Protein AF-A0A1A7X9G5-F1 (afdb_monomer_lite)

InterPro domains:
  IPR001567 Peptidase M3A/M3B catalytic domain [PF01432] (222-276)
  IPR024077 Neurolysin/Thimet oligopeptidase, domain 2 [G3DSA:1.10.1370.10] (147-276)
  IPR024080 Neurolysin/Thimet oligopeptidase, N-terminal [G3DSA:1.20.1050.40] (3-146)
  IPR045090 Peptidase M3A/M3B [PTHR11804] (19-276)

Sequence (276 aa):
MTIPHVSIPARASSRAGNSLRWDLSPDEIRTKTDRLISRIKKVYDDVGSINIERVSVENTLKALADAKLDYASSRHILDFPQYVCPNKEVRSASTEADKKLSEFDVDLSMREDVFRRITALQTKLEDGLSPEEKRFLDRLVRLGQRKGLHLSKDTQEEIKRLSKLISELSIDFNRNLNEDNTFLVFSEQELAGLADSYLNGLEKTTEGKYKVTLEYPHYHPLMKRCHNPETRRKMEGAFHSRCKEVNTAILEQLIQLRAKVADLLGYSSHANYVLE

Organism: NCBI:txid60296

Foldseek 3Di:
DDDDDPDDDDPDDDPPPAPADQPDDLVNLVVLLVVLLVVLVVLLVQLLPDDLVPQDCVSAVVSNVVNVVSNVNSLCNQQVCLPPPPDPSSNVSSVVSVVSVVVSVVVSLQSLSSLSNLVSHLVVPPDDDDPVSNVSSVVSNVSNLLCVSVPDPVLNVLLVVLVVLLVVLVVVLVVQQVPDFDKDWAAPLQQPQADPVLQVPFDADPVRTGIATLDPSRLVSSCVGRPRVVSNVVSVVPNVCRCVVPNVVSVVSSLVSLQVSCVSSVHNHSVRSVPD

Structure (mmCIF, N/CA/C/O backbone):
data_AF-A0A1A7X9G5-F1
#
_entry.id   AF-A0A1A7X9G5-F1
#
loop_
_atom_site.group_PDB
_atom_site.id
_atom_site.type_symbol
_atom_site.label_atom_id
_atom_site.label_alt_id
_atom_site.label_comp_id
_atom_site.label_asym_id
_atom_site.label_entity_id
_atom_site.label_seq_id
_atom_site.pdbx_PDB_ins_code
_atom_site.Cartn_x
_atom_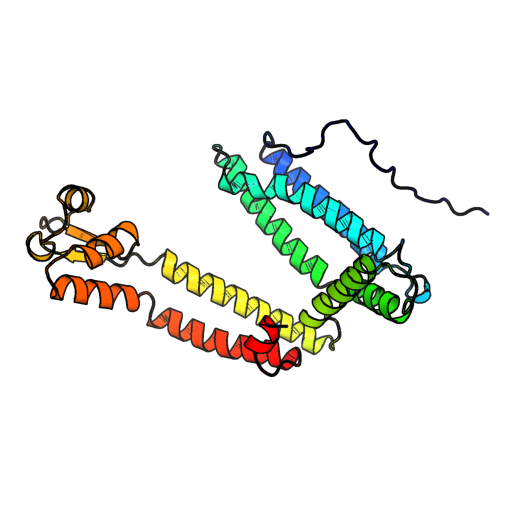site.Cartn_y
_atom_site.Cartn_z
_atom_site.occupancy
_atom_site.B_iso_or_equiv
_atom_site.auth_seq_id
_atom_site.auth_comp_id
_atom_site.auth_asym_id
_atom_site.auth_atom_id
_atom_site.pdbx_PDB_model_num
ATOM 1 N N . MET A 1 1 ? 20.618 14.976 -44.622 1.00 37.88 1 MET A N 1
ATOM 2 C CA . MET A 1 1 ? 19.235 14.788 -44.133 1.00 37.88 1 MET A CA 1
ATOM 3 C C . MET A 1 1 ? 19.269 14.847 -42.619 1.00 37.88 1 MET A C 1
ATOM 5 O O . MET A 1 1 ? 19.772 13.934 -41.983 1.00 37.88 1 MET A O 1
ATOM 9 N N . THR A 1 2 ? 18.875 15.988 -42.073 1.00 29.92 2 THR A N 1
ATOM 10 C CA . THR A 1 2 ? 18.937 16.348 -40.654 1.00 29.92 2 THR A CA 1
ATOM 11 C C . THR A 1 2 ? 17.704 15.814 -39.925 1.00 29.92 2 THR A C 1
ATOM 13 O O . THR A 1 2 ? 16.575 16.059 -40.339 1.00 29.92 2 THR A O 1
ATOM 16 N N . ILE A 1 3 ? 17.933 15.044 -38.861 1.00 32.16 3 ILE A N 1
ATOM 17 C CA . ILE A 1 3 ? 16.895 14.463 -38.000 1.00 32.16 3 ILE A CA 1
ATOM 18 C C . ILE A 1 3 ? 16.341 15.583 -37.100 1.00 32.16 3 ILE A C 1
ATOM 20 O O . ILE A 1 3 ? 17.142 16.320 -36.520 1.00 32.16 3 ILE A O 1
ATOM 24 N N . PRO A 1 4 ? 15.013 15.748 -36.957 1.00 36.19 4 PRO A N 1
ATOM 25 C CA . PRO A 1 4 ? 14.464 16.799 -36.117 1.00 36.19 4 PRO A CA 1
ATOM 26 C C . PRO A 1 4 ? 14.628 16.436 -34.636 1.00 36.19 4 PRO A C 1
ATOM 28 O O . PRO A 1 4 ? 14.093 15.439 -34.152 1.00 36.19 4 PRO A O 1
ATOM 31 N N . HIS A 1 5 ? 15.379 17.270 -33.917 1.00 35.38 5 HIS A N 1
ATOM 32 C CA . HIS A 1 5 ? 15.487 17.256 -32.462 1.00 35.38 5 HIS A CA 1
ATOM 33 C C . HIS A 1 5 ? 14.130 17.662 -31.869 1.00 35.38 5 HIS A C 1
ATOM 35 O O . HIS A 1 5 ? 13.724 18.820 -31.969 1.00 35.38 5 HIS A O 1
ATOM 41 N N . VAL A 1 6 ? 13.415 16.726 -31.246 1.00 37.03 6 VAL A N 1
ATOM 42 C CA . VAL A 1 6 ? 12.213 17.051 -30.466 1.00 37.03 6 VAL A CA 1
ATOM 43 C C . VAL A 1 6 ? 12.673 17.547 -29.096 1.00 37.03 6 VAL A C 1
ATOM 45 O O . VAL A 1 6 ? 12.893 16.775 -28.169 1.00 37.03 6 VAL A O 1
ATOM 48 N N . SER A 1 7 ? 12.893 18.857 -28.996 1.00 32.41 7 SER A N 1
ATOM 49 C CA . SER A 1 7 ? 13.046 19.561 -27.724 1.00 32.41 7 SER A CA 1
ATOM 50 C C . SER A 1 7 ? 11.659 19.732 -27.105 1.00 32.41 7 SER A C 1
ATOM 52 O O . SER A 1 7 ? 10.789 20.385 -27.682 1.00 32.41 7 SER A O 1
ATOM 54 N N . ILE A 1 8 ? 11.436 19.134 -25.935 1.00 37.34 8 ILE A N 1
ATOM 55 C CA . ILE A 1 8 ? 10.319 19.526 -25.074 1.00 37.34 8 ILE A CA 1
ATOM 56 C C . ILE A 1 8 ? 10.700 20.894 -24.495 1.00 37.34 8 ILE A C 1
ATOM 58 O O . ILE A 1 8 ? 11.768 20.998 -23.884 1.00 37.34 8 ILE A O 1
ATOM 62 N N . PRO A 1 9 ? 9.887 21.950 -24.672 1.00 35.00 9 PRO A N 1
ATOM 63 C CA . PRO A 1 9 ? 10.214 23.250 -24.119 1.00 35.00 9 PRO A CA 1
ATOM 64 C C . PRO A 1 9 ? 10.233 23.139 -22.595 1.00 35.00 9 PRO A C 1
ATOM 66 O O . PRO A 1 9 ? 9.213 22.852 -21.963 1.00 35.00 9 PRO A O 1
ATOM 69 N N . ALA A 1 10 ? 11.410 23.370 -22.008 1.00 38.06 10 ALA A N 1
ATOM 70 C CA . ALA A 1 10 ? 11.541 23.630 -20.587 1.00 38.06 10 ALA A CA 1
ATOM 71 C C . ALA A 1 10 ? 10.583 24.777 -20.251 1.00 38.06 10 ALA A C 1
ATOM 73 O O . ALA A 1 10 ? 10.703 25.876 -20.799 1.00 38.06 10 ALA A O 1
ATOM 74 N N . ARG A 1 11 ? 9.578 24.495 -19.414 1.00 48.25 11 ARG A N 1
ATOM 75 C CA . ARG A 1 11 ? 8.623 25.497 -18.937 1.00 48.25 11 ARG A CA 1
ATOM 76 C C . ARG A 1 11 ? 9.411 26.705 -18.442 1.00 48.25 11 ARG A C 1
ATOM 78 O O . ARG A 1 11 ? 10.206 26.583 -17.513 1.00 48.25 11 ARG A O 1
ATOM 85 N N . ALA A 1 12 ? 9.179 27.852 -19.077 1.00 36.44 12 ALA A N 1
ATOM 86 C CA . ALA A 1 12 ? 9.672 29.132 -18.609 1.00 36.44 12 ALA A CA 1
ATOM 87 C C . ALA A 1 12 ? 9.323 29.270 -17.122 1.00 36.44 12 ALA A C 1
ATOM 89 O O . ALA A 1 12 ? 8.158 29.151 -16.736 1.00 36.44 12 ALA A O 1
ATOM 90 N N . SER A 1 13 ? 10.359 29.461 -16.308 1.00 39.84 13 SER A N 1
ATOM 91 C CA . SER A 1 13 ? 10.275 29.715 -14.875 1.00 39.84 13 SER A CA 1
ATOM 92 C C . SER A 1 13 ? 9.352 30.910 -14.623 1.00 39.84 13 SER A C 1
ATOM 94 O O . SER A 1 13 ? 9.740 32.070 -14.771 1.00 39.84 13 SER A O 1
ATOM 96 N N . SER A 1 14 ? 8.089 30.634 -14.296 1.00 41.09 14 SER A N 1
ATOM 97 C CA . SER A 1 14 ? 7.186 31.626 -13.729 1.00 41.09 14 SER A CA 1
ATOM 98 C C . SER A 1 14 ? 7.594 31.872 -12.281 1.00 41.09 14 SER A C 1
ATOM 100 O O . SER A 1 14 ? 7.819 30.918 -11.541 1.00 41.09 14 SER A O 1
ATOM 102 N N . ARG A 1 15 ? 7.602 33.137 -11.853 1.00 46.47 15 ARG A N 1
ATOM 103 C CA . ARG A 1 15 ? 7.840 33.628 -10.479 1.00 46.47 15 ARG A CA 1
ATOM 104 C C . ARG A 1 15 ? 6.882 33.092 -9.383 1.00 46.47 15 ARG A C 1
ATOM 106 O O . ARG A 1 15 ? 6.744 33.722 -8.343 1.00 46.47 15 ARG A O 1
ATOM 113 N N . ALA A 1 16 ? 6.229 31.949 -9.565 1.00 54.56 16 ALA A N 1
ATOM 114 C CA . ALA A 1 16 ? 5.424 31.286 -8.546 1.00 54.56 16 ALA A CA 1
ATOM 115 C C . ALA A 1 16 ? 6.067 29.932 -8.216 1.00 54.56 16 ALA A C 1
ATOM 117 O O . ALA A 1 16 ? 5.906 28.966 -8.954 1.00 54.56 16 ALA A O 1
ATOM 118 N N . GLY A 1 17 ? 6.805 29.857 -7.105 1.00 65.62 17 GLY A N 1
ATOM 119 C CA . GLY A 1 17 ? 7.472 28.629 -6.641 1.00 65.62 17 GLY A CA 1
ATOM 120 C C . GLY A 1 17 ? 6.523 27.497 -6.222 1.00 65.62 17 GLY A C 1
ATOM 121 O O . GLY A 1 17 ? 6.983 26.457 -5.768 1.00 65.62 17 GLY A O 1
ATOM 122 N N . ASN A 1 18 ? 5.209 27.680 -6.368 1.00 77.50 18 ASN A N 1
ATOM 123 C CA . ASN A 1 18 ? 4.197 26.690 -6.044 1.00 77.50 18 ASN A CA 1
ATOM 124 C C . ASN A 1 18 ? 3.186 26.574 -7.197 1.00 77.50 18 ASN A C 1
ATOM 126 O O . ASN A 1 18 ? 2.505 27.543 -7.531 1.00 77.50 18 ASN A O 1
ATOM 130 N N . SER A 1 19 ? 3.102 25.384 -7.796 1.00 80.75 19 SER A N 1
ATOM 131 C CA . SER A 1 19 ? 2.164 25.058 -8.880 1.00 80.75 19 SER A CA 1
ATOM 132 C C . SER A 1 19 ? 0.945 24.250 -8.412 1.00 80.75 19 SER A C 1
ATOM 134 O O . SER A 1 19 ? 0.129 23.837 -9.240 1.00 80.75 19 SER A O 1
ATOM 136 N N . LEU A 1 20 ? 0.803 24.039 -7.097 1.00 89.94 20 LEU A N 1
ATOM 137 C CA . LEU A 1 20 ? -0.319 23.324 -6.495 1.00 89.94 20 LEU A CA 1
ATOM 138 C C . LEU A 1 20 ? -1.624 24.116 -6.657 1.00 89.94 20 LEU A C 1
ATOM 140 O O . LEU A 1 20 ? -1.651 25.344 -6.557 1.00 89.94 20 LEU A O 1
ATOM 144 N N . ARG A 1 21 ? -2.721 23.396 -6.901 1.00 91.81 21 ARG A N 1
ATOM 145 C CA . ARG A 1 21 ? -4.074 23.944 -7.071 1.00 91.81 21 ARG A CA 1
ATOM 146 C C . ARG A 1 21 ? -5.043 23.175 -6.183 1.00 91.81 21 ARG A C 1
ATOM 148 O O . ARG A 1 21 ? -5.068 21.955 -6.242 1.00 91.81 21 ARG A O 1
ATOM 155 N N . TRP A 1 22 ? -5.840 23.877 -5.384 1.00 94.69 22 TRP A N 1
ATOM 156 C CA . TRP A 1 22 ? -6.780 23.268 -4.424 1.00 94.69 22 TRP A CA 1
ATOM 157 C C . TRP A 1 22 ? -8.249 23.553 -4.746 1.00 94.69 22 TRP A C 1
ATOM 159 O O . TRP A 1 22 ? -9.144 23.165 -4.004 1.00 94.69 22 TRP A O 1
ATOM 169 N N . ASP A 1 23 ? -8.487 24.237 -5.858 1.00 95.56 23 ASP A N 1
ATOM 170 C CA . ASP A 1 23 ? -9.781 24.702 -6.344 1.00 95.56 23 ASP A CA 1
ATOM 171 C C . ASP A 1 23 ? -10.325 23.835 -7.491 1.00 95.56 23 ASP A C 1
ATOM 173 O O . ASP A 1 23 ? -11.158 24.287 -8.269 1.00 95.56 23 ASP A O 1
ATOM 177 N N . LEU A 1 24 ? -9.844 22.593 -7.615 1.00 97.00 24 LEU A N 1
ATOM 178 C CA . LEU A 1 24 ? -10.270 21.679 -8.672 1.00 97.00 24 LEU A CA 1
ATOM 179 C C . LEU A 1 24 ? -11.671 21.120 -8.411 1.00 97.00 24 LEU A C 1
ATOM 181 O O . LEU A 1 24 ? -11.971 20.613 -7.329 1.00 97.00 24 LEU A O 1
ATOM 185 N N . SER A 1 25 ? -12.499 21.135 -9.451 1.00 98.12 25 SER A N 1
ATOM 186 C CA . SER A 1 25 ? -13.776 20.421 -9.480 1.00 98.12 25 SER A CA 1
ATOM 187 C C . SER A 1 25 ? -13.589 18.896 -9.619 1.00 98.12 25 SER A C 1
ATOM 189 O O . SER A 1 25 ? -12.535 18.434 -10.074 1.00 98.12 25 SER A O 1
ATOM 191 N N . PRO A 1 26 ? -14.614 18.080 -9.292 1.00 98.12 26 PRO A N 1
ATOM 192 C CA . PRO A 1 26 ? -14.560 16.627 -9.480 1.00 98.12 26 PRO A CA 1
ATOM 193 C C . PRO A 1 26 ? -14.203 16.194 -10.915 1.00 98.12 26 PRO A C 1
ATOM 195 O O . PRO A 1 26 ? -13.418 15.262 -11.102 1.00 98.12 26 PRO A O 1
ATOM 198 N N . ASP A 1 27 ? -14.730 16.878 -11.934 1.00 98.31 27 ASP A N 1
ATOM 199 C CA . ASP A 1 27 ? -14.468 16.550 -13.343 1.00 98.31 27 ASP A CA 1
ATOM 200 C C . ASP A 1 27 ? -13.065 16.953 -13.797 1.00 98.31 27 ASP A C 1
ATOM 202 O O . ASP A 1 27 ? -12.429 16.238 -14.581 1.00 98.31 27 ASP A O 1
ATOM 206 N N . GLU A 1 28 ? -12.534 18.057 -13.268 1.00 98.19 28 GLU A N 1
ATOM 207 C C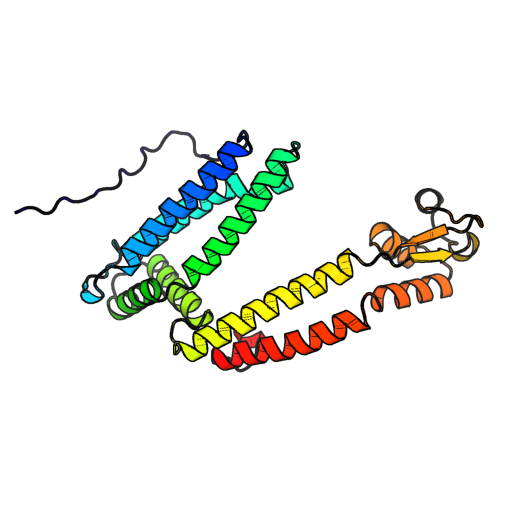A . GLU A 1 28 ? -11.141 18.432 -13.495 1.00 98.19 28 GLU A CA 1
ATOM 208 C C . GLU A 1 28 ? -10.180 17.423 -12.875 1.00 98.19 28 GLU A C 1
ATOM 210 O O . GLU A 1 28 ? -9.185 17.096 -13.521 1.00 98.19 28 GLU A O 1
ATOM 215 N N . ILE A 1 29 ? -10.474 16.902 -11.676 1.00 98.19 29 ILE A N 1
ATOM 216 C CA . ILE A 1 29 ? -9.679 15.836 -11.049 1.00 98.19 29 ILE A CA 1
ATOM 217 C C . ILE A 1 29 ? -9.649 14.611 -11.965 1.00 98.19 29 ILE A C 1
ATOM 219 O O . ILE A 1 29 ? -8.568 14.186 -12.366 1.00 98.19 29 ILE A O 1
ATOM 223 N N . ARG A 1 30 ? -10.815 14.100 -12.387 1.00 98.12 30 ARG A N 1
ATOM 224 C CA . ARG A 1 30 ? -10.909 12.933 -13.289 1.00 98.12 30 ARG A CA 1
ATOM 225 C C . ARG A 1 30 ? -10.122 13.145 -14.583 1.00 98.12 30 ARG A C 1
ATOM 227 O O . ARG A 1 30 ? -9.267 12.336 -14.936 1.00 98.12 30 ARG A O 1
ATOM 234 N N . THR A 1 31 ? -10.355 14.277 -15.246 1.00 98.31 31 THR A N 1
ATOM 235 C CA . THR A 1 31 ? -9.704 14.612 -16.519 1.00 98.31 31 THR A CA 1
ATOM 236 C C . THR A 1 31 ? -8.189 14.747 -16.367 1.00 98.31 31 THR A C 1
ATOM 238 O O . THR A 1 31 ? -7.427 14.305 -17.230 1.00 98.31 31 THR A O 1
ATOM 241 N N . LYS A 1 32 ? -7.715 15.378 -15.285 1.00 98.19 32 LYS A N 1
ATOM 242 C CA . LYS A 1 32 ? -6.280 15.543 -15.025 1.00 98.19 32 LYS A CA 1
ATOM 243 C C . LYS A 1 32 ? -5.615 14.216 -14.675 1.00 98.19 32 LYS A C 1
ATOM 245 O O . LYS A 1 32 ? -4.497 14.010 -15.138 1.00 98.19 32 LYS A O 1
ATOM 250 N N . THR A 1 33 ? -6.292 13.321 -13.956 1.00 98.31 33 THR A N 1
ATOM 251 C CA . THR A 1 33 ? -5.815 11.957 -13.689 1.00 98.31 33 THR A CA 1
ATOM 252 C C . THR A 1 33 ? -5.575 11.191 -14.985 1.00 98.31 33 THR A C 1
ATOM 254 O O . THR A 1 33 ? -4.460 10.730 -15.221 1.00 98.31 33 THR A O 1
ATOM 257 N N . ASP A 1 34 ? -6.569 11.125 -15.876 1.00 98.31 34 ASP A N 1
ATOM 258 C CA . ASP A 1 34 ? -6.442 10.368 -17.129 1.00 98.31 34 ASP A CA 1
ATOM 259 C C . ASP A 1 34 ? -5.361 10.976 -18.053 1.00 98.31 34 ASP A C 1
ATOM 261 O O . ASP A 1 34 ? -4.577 10.259 -18.688 1.00 98.31 34 ASP A O 1
ATOM 265 N N . ARG A 1 35 ? -5.245 12.314 -18.083 1.00 98.12 35 ARG A N 1
ATOM 266 C CA . ARG A 1 35 ? -4.169 13.019 -18.806 1.00 98.12 35 ARG A CA 1
ATOM 267 C C . ARG A 1 35 ? -2.789 12.753 -18.211 1.00 98.12 35 ARG A C 1
ATOM 269 O O . ARG A 1 35 ? -1.832 12.617 -18.973 1.00 98.12 35 ARG A O 1
ATOM 276 N N . LEU A 1 36 ? -2.673 12.713 -16.884 1.00 98.00 36 LEU A N 1
ATOM 277 C CA . LEU A 1 36 ? -1.419 12.427 -16.194 1.00 98.00 36 LEU A CA 1
ATOM 278 C C . LEU A 1 36 ? -0.951 11.005 -16.509 1.00 98.00 36 LEU A C 1
ATOM 280 O O . LEU A 1 36 ? 0.178 10.834 -16.963 1.00 98.00 36 LEU A O 1
ATOM 284 N N . ILE A 1 37 ? -1.839 10.016 -16.366 1.00 98.19 37 ILE A N 1
ATOM 285 C CA . ILE A 1 37 ? -1.574 8.614 -16.719 1.00 98.19 37 ILE A CA 1
ATOM 286 C C . ILE A 1 37 ? -1.091 8.521 -18.167 1.00 98.19 37 ILE A C 1
ATOM 288 O O . ILE A 1 37 ? -0.015 7.989 -18.427 1.00 98.19 37 ILE A O 1
ATOM 292 N N . SER A 1 38 ? -1.832 9.112 -19.109 1.00 98.31 38 SER A N 1
ATOM 293 C CA . SER A 1 38 ? -1.486 9.068 -20.536 1.00 98.31 38 SER A CA 1
ATOM 294 C C . SER A 1 38 ? -0.112 9.682 -20.824 1.00 98.31 38 SER A C 1
ATOM 296 O O . SER A 1 38 ? 0.688 9.109 -21.566 1.00 98.31 38 SER A O 1
ATOM 298 N N . ARG A 1 39 ? 0.185 10.839 -20.218 1.00 97.50 39 ARG A N 1
ATOM 299 C CA . ARG A 1 39 ? 1.450 11.557 -20.412 1.00 97.50 39 ARG A CA 1
ATOM 300 C C . ARG A 1 39 ? 2.641 10.780 -19.858 1.00 97.50 39 ARG A C 1
ATOM 302 O O . ARG A 1 39 ? 3.640 10.642 -20.556 1.00 97.50 39 ARG A O 1
ATOM 309 N N . ILE A 1 40 ? 2.537 10.252 -18.639 1.00 98.38 40 ILE A N 1
ATOM 310 C CA . ILE A 1 40 ? 3.629 9.488 -18.026 1.00 98.38 40 ILE A CA 1
ATOM 311 C C . ILE A 1 40 ? 3.800 8.138 -18.714 1.00 98.38 40 ILE A C 1
ATOM 313 O O . ILE A 1 40 ? 4.930 7.753 -19.012 1.00 98.38 40 ILE A O 1
ATOM 317 N N . LYS A 1 41 ? 2.701 7.451 -19.050 1.00 98.25 41 LYS A N 1
ATOM 318 C CA . LYS A 1 41 ? 2.751 6.184 -19.785 1.00 98.25 41 LYS A CA 1
ATOM 319 C C . LYS A 1 41 ? 3.515 6.355 -21.091 1.00 98.25 41 LYS A C 1
ATOM 321 O O . LYS A 1 41 ? 4.382 5.540 -21.383 1.00 98.25 41 LYS A O 1
ATOM 326 N N . LYS A 1 42 ? 3.257 7.443 -21.823 1.00 98.44 42 LYS A N 1
ATOM 327 C CA . LYS A 1 42 ? 3.976 7.751 -23.058 1.00 98.44 42 LYS A CA 1
ATOM 328 C C . LYS A 1 42 ? 5.493 7.815 -22.857 1.00 98.44 42 LYS A C 1
ATOM 330 O O . LYS A 1 42 ? 6.211 7.229 -23.654 1.00 98.44 42 LYS A O 1
ATOM 335 N N . VAL A 1 43 ? 5.987 8.457 -21.796 1.00 98.44 43 VAL A N 1
ATOM 336 C CA . VAL A 1 43 ? 7.439 8.509 -21.535 1.00 98.44 43 VAL A CA 1
ATOM 337 C C . VAL A 1 43 ? 8.008 7.111 -21.279 1.00 98.44 43 VAL A C 1
ATOM 339 O O . VAL A 1 43 ? 9.054 6.765 -21.820 1.00 98.44 43 VAL A O 1
ATOM 342 N N . TYR A 1 44 ? 7.313 6.278 -20.501 1.00 98.50 44 TYR A N 1
ATOM 343 C CA . TYR A 1 44 ? 7.749 4.900 -20.248 1.00 98.50 44 TYR A CA 1
ATOM 344 C C . TYR A 1 44 ? 7.651 4.017 -21.501 1.00 98.50 44 TYR A C 1
ATOM 346 O O . TYR A 1 44 ? 8.498 3.152 -21.701 1.00 98.50 44 TYR A O 1
ATOM 354 N N . ASP A 1 45 ? 6.650 4.214 -22.361 1.00 98.56 45 ASP A N 1
ATOM 355 C CA . ASP A 1 45 ? 6.552 3.565 -23.676 1.00 98.56 45 ASP A CA 1
ATOM 356 C C . ASP A 1 45 ? 7.724 3.974 -24.579 1.00 98.56 45 ASP A C 1
ATOM 358 O O . ASP A 1 45 ? 8.392 3.110 -25.147 1.00 98.56 45 ASP A O 1
ATOM 362 N N . ASP A 1 46 ? 8.028 5.274 -24.642 1.00 98.44 46 ASP A N 1
ATOM 363 C CA . ASP A 1 46 ? 9.134 5.813 -25.431 1.00 98.44 46 ASP A CA 1
ATOM 364 C C . ASP A 1 46 ? 10.470 5.209 -24.941 1.00 98.44 46 ASP A C 1
ATOM 366 O O . ASP A 1 46 ? 11.199 4.631 -25.748 1.00 98.44 46 ASP A O 1
ATOM 370 N N . VAL A 1 47 ? 10.744 5.204 -23.626 1.00 98.38 47 VAL A N 1
ATOM 371 C CA . VAL A 1 47 ? 11.942 4.569 -23.028 1.00 98.38 47 VAL A CA 1
ATOM 372 C C . VAL A 1 47 ? 11.980 3.055 -23.274 1.00 98.38 47 VAL A C 1
ATOM 374 O O . VAL A 1 47 ? 13.012 2.510 -23.670 1.00 98.38 47 VAL A O 1
ATOM 377 N N . GLY A 1 48 ? 10.855 2.363 -23.083 1.00 98.06 48 GLY A N 1
ATOM 378 C CA . GLY A 1 48 ? 10.725 0.919 -23.305 1.00 98.06 48 GLY A CA 1
ATOM 379 C C . GLY A 1 48 ? 10.924 0.497 -24.765 1.00 98.06 48 GLY A C 1
ATOM 380 O O . GLY A 1 48 ? 11.226 -0.666 -25.033 1.00 98.06 48 GLY A O 1
ATOM 381 N N . SER A 1 49 ? 10.821 1.432 -25.713 1.00 98.25 49 SER A N 1
ATOM 382 C CA . SER A 1 49 ? 11.028 1.188 -27.146 1.00 98.25 49 SER A CA 1
ATOM 383 C C . SER A 1 49 ? 12.462 1.450 -27.639 1.00 98.25 49 SER A C 1
ATOM 385 O O . SER A 1 49 ? 12.814 1.023 -28.740 1.00 98.25 49 SER A O 1
ATOM 387 N N . ILE A 1 50 ? 13.320 2.099 -26.837 1.00 98.19 50 ILE A N 1
ATOM 388 C CA . ILE A 1 50 ? 14.695 2.464 -27.228 1.00 98.19 50 ILE A CA 1
ATOM 389 C C . ILE A 1 50 ? 15.496 1.209 -27.599 1.00 98.19 50 ILE A C 1
ATOM 391 O O . ILE A 1 50 ? 15.482 0.217 -26.872 1.00 98.19 50 ILE A O 1
ATOM 395 N N . ASN A 1 51 ? 16.232 1.222 -28.714 1.00 97.31 51 ASN A N 1
ATOM 396 C CA . ASN A 1 51 ? 17.173 0.138 -29.009 1.00 97.31 51 ASN A CA 1
ATOM 397 C C . ASN A 1 51 ? 18.241 0.077 -27.898 1.00 97.31 51 ASN A C 1
ATOM 399 O O . ASN A 1 51 ? 18.859 1.095 -27.595 1.00 97.31 51 ASN A O 1
ATOM 403 N N . ILE A 1 52 ? 18.459 -1.109 -27.320 1.00 95.56 52 ILE A N 1
ATOM 404 C CA . ILE A 1 52 ? 19.369 -1.352 -26.190 1.00 95.56 52 ILE A CA 1
ATOM 405 C C . ILE A 1 52 ? 20.770 -0.763 -26.422 1.00 95.56 52 ILE A C 1
ATOM 407 O O . ILE A 1 52 ? 21.339 -0.180 -25.508 1.00 95.56 52 ILE A O 1
ATOM 411 N N . GLU A 1 53 ? 21.307 -0.815 -27.640 1.00 94.44 53 GLU A N 1
ATOM 412 C CA . GLU A 1 53 ? 22.642 -0.273 -27.948 1.00 94.44 53 GLU A CA 1
ATOM 413 C C . GLU A 1 53 ? 22.699 1.266 -27.845 1.00 94.44 53 GLU A C 1
ATOM 415 O O . GLU A 1 53 ? 23.747 1.868 -27.581 1.00 94.44 53 GLU A O 1
ATOM 420 N N . ARG A 1 54 ? 21.546 1.920 -28.021 1.00 95.94 54 ARG A N 1
ATOM 421 C CA . ARG A 1 54 ? 21.388 3.379 -28.072 1.00 95.94 54 ARG A CA 1
ATOM 422 C C . ARG A 1 54 ? 20.978 4.004 -26.741 1.00 95.94 54 ARG A C 1
ATOM 424 O O . ARG A 1 54 ? 20.757 5.214 -26.709 1.00 95.94 54 ARG A O 1
ATOM 431 N N . VAL A 1 55 ? 20.880 3.236 -25.656 1.00 96.81 55 VAL A N 1
ATOM 432 C CA . VAL A 1 55 ? 20.597 3.807 -24.328 1.00 96.81 55 VAL A CA 1
ATOM 433 C C . VAL A 1 55 ? 21.692 4.803 -23.927 1.00 96.81 55 VAL A C 1
ATOM 435 O O . VAL A 1 55 ? 22.883 4.575 -24.179 1.00 96.81 55 VAL A O 1
ATOM 438 N N . SER A 1 56 ? 21.278 5.921 -23.336 1.00 95.38 56 SER A N 1
ATOM 439 C CA . SER A 1 56 ? 22.136 6.972 -22.785 1.00 95.38 56 SER A CA 1
ATOM 440 C C . SER A 1 56 ? 21.514 7.560 -21.516 1.00 95.38 56 SER A C 1
ATOM 442 O O . SER A 1 56 ? 20.351 7.291 -21.192 1.00 95.38 56 SER A O 1
ATOM 444 N N . VAL A 1 57 ? 22.281 8.381 -20.795 1.00 95.31 57 VAL A N 1
ATOM 445 C CA . VAL A 1 57 ? 21.779 9.101 -19.616 1.00 95.31 57 VAL A CA 1
ATOM 446 C C . VAL A 1 57 ? 20.575 9.961 -19.997 1.00 95.31 57 VAL A C 1
ATOM 448 O O . VAL A 1 57 ? 19.544 9.905 -19.336 1.00 95.31 57 VAL A O 1
ATOM 451 N N . GLU A 1 58 ? 20.659 10.692 -21.105 1.00 95.62 58 GLU A N 1
ATOM 452 C CA . GLU A 1 58 ? 19.650 11.653 -21.550 1.00 95.62 58 GLU A CA 1
ATOM 453 C C . GLU A 1 58 ? 18.338 10.970 -21.938 1.00 95.62 58 GLU A C 1
ATOM 455 O O . GLU A 1 58 ? 17.266 11.375 -21.489 1.00 95.62 58 GLU A O 1
ATOM 460 N N . ASN A 1 59 ? 18.410 9.928 -22.771 1.00 96.81 59 ASN A N 1
ATOM 461 C CA . ASN A 1 59 ? 17.212 9.304 -23.334 1.00 96.81 59 ASN A CA 1
ATOM 462 C C . ASN A 1 59 ? 16.567 8.257 -22.417 1.00 96.81 59 ASN A C 1
ATOM 464 O O . ASN A 1 59 ? 15.437 7.854 -22.675 1.00 96.81 59 ASN A O 1
ATOM 468 N N . THR A 1 60 ? 17.262 7.825 -21.360 1.00 97.50 60 THR A N 1
ATOM 469 C CA . THR A 1 60 ? 16.780 6.788 -20.440 1.00 97.50 60 THR A CA 1
ATOM 470 C C . THR A 1 60 ? 16.693 7.320 -19.011 1.00 97.50 60 THR A C 1
ATOM 472 O O . THR A 1 60 ? 15.592 7.504 -18.495 1.00 97.50 60 THR A O 1
ATOM 475 N N . LEU A 1 61 ? 17.826 7.601 -18.356 1.00 96.50 61 LEU A N 1
ATOM 476 C CA . LEU A 1 61 ? 17.842 7.951 -16.930 1.00 96.50 61 LEU A CA 1
ATOM 477 C C . LEU A 1 61 ? 17.166 9.300 -16.662 1.00 96.50 61 LEU A C 1
ATOM 479 O O . LEU A 1 61 ? 16.276 9.395 -15.817 1.00 96.50 61 LEU A O 1
ATOM 483 N N . LYS A 1 62 ? 17.546 10.328 -17.425 1.00 96.75 62 LYS A N 1
ATOM 484 C CA . LYS A 1 62 ? 16.989 11.674 -17.317 1.00 96.75 62 LYS A CA 1
ATOM 485 C C . LYS A 1 62 ? 15.521 11.718 -17.733 1.00 96.75 62 LYS A C 1
ATOM 487 O O . LYS A 1 62 ? 14.723 12.318 -17.021 1.00 96.75 62 LYS A O 1
ATOM 492 N N . ALA A 1 63 ? 15.142 11.035 -18.815 1.00 98.06 63 ALA A N 1
ATOM 493 C CA . ALA A 1 63 ? 13.741 10.929 -19.227 1.00 98.06 63 ALA A CA 1
ATOM 494 C C . ALA A 1 63 ? 12.852 10.350 -18.108 1.00 98.06 63 ALA A C 1
ATOM 496 O O . ALA A 1 63 ? 11.778 10.883 -17.822 1.00 98.06 63 ALA A O 1
ATOM 497 N N . LEU A 1 64 ? 13.319 9.299 -17.422 1.00 97.94 64 LEU A N 1
ATOM 498 C CA . LEU A 1 64 ? 12.615 8.718 -16.277 1.00 97.94 64 LEU A CA 1
ATOM 499 C C . LEU A 1 64 ? 12.617 9.642 -15.049 1.00 97.94 64 LEU A C 1
ATOM 501 O O . LEU A 1 64 ? 11.608 9.707 -14.346 1.00 97.94 64 LEU A O 1
ATOM 505 N N . ALA A 1 65 ? 13.716 10.354 -14.783 1.00 97.62 65 ALA A N 1
ATOM 506 C CA . ALA A 1 65 ? 13.800 11.323 -13.688 1.00 97.62 65 ALA A CA 1
ATOM 507 C C . ALA A 1 65 ? 12.807 12.482 -13.881 1.00 97.62 65 ALA A C 1
ATOM 509 O O . ALA A 1 65 ? 12.013 12.773 -12.985 1.00 97.62 65 ALA A O 1
ATOM 510 N N . ASP A 1 66 ? 12.788 13.078 -15.075 1.00 97.25 66 ASP A N 1
ATOM 511 C CA . ASP A 1 66 ? 11.888 14.177 -15.427 1.00 97.25 66 ASP A CA 1
ATOM 512 C C . ASP A 1 66 ? 10.416 13.727 -15.358 1.00 97.25 66 ASP A C 1
ATOM 514 O O . ASP A 1 66 ? 9.567 14.438 -14.815 1.00 97.25 66 ASP A O 1
ATOM 518 N N . ALA A 1 67 ? 10.111 12.507 -15.822 1.00 97.38 67 ALA A N 1
ATOM 519 C CA . ALA A 1 67 ? 8.773 11.928 -15.703 1.00 97.38 67 ALA A CA 1
ATOM 520 C C . ALA A 1 67 ? 8.353 11.706 -14.244 1.00 97.38 67 ALA A C 1
ATOM 522 O O . ALA A 1 67 ? 7.205 11.973 -13.892 1.00 97.38 67 ALA A O 1
ATOM 523 N N . LYS A 1 68 ? 9.261 11.241 -13.376 1.00 95.94 68 LYS A N 1
ATOM 524 C CA . LYS A 1 68 ? 8.973 11.071 -11.942 1.00 95.94 68 LYS A CA 1
ATOM 525 C C . LYS A 1 68 ? 8.705 12.406 -11.250 1.00 95.94 68 LYS A C 1
ATOM 527 O O . LYS A 1 68 ? 7.795 12.472 -10.426 1.00 95.94 68 LYS A O 1
ATOM 532 N N . LEU A 1 69 ? 9.441 13.460 -11.604 1.00 94.25 69 LEU A N 1
ATOM 533 C CA . LEU A 1 69 ? 9.216 14.810 -11.083 1.00 94.25 69 LEU A CA 1
ATOM 534 C C . LEU A 1 69 ? 7.836 15.358 -11.487 1.00 94.25 69 LEU A C 1
ATOM 536 O O . LEU A 1 69 ? 7.081 15.845 -10.640 1.00 94.25 69 LEU A O 1
ATOM 540 N N . ASP A 1 70 ? 7.481 15.254 -12.770 1.00 94.19 70 ASP A N 1
ATOM 541 C CA . ASP A 1 70 ? 6.163 15.673 -13.266 1.00 94.19 70 ASP A CA 1
ATOM 542 C C . ASP A 1 70 ? 5.030 14.852 -12.631 1.00 94.19 70 ASP A C 1
ATOM 544 O O . ASP A 1 70 ? 4.013 15.407 -12.207 1.00 94.19 70 ASP A O 1
ATOM 548 N N . TYR A 1 71 ? 5.225 13.537 -12.502 1.00 96.12 71 TYR A N 1
ATOM 549 C CA . TYR A 1 71 ? 4.242 12.653 -11.888 1.00 96.12 71 TYR A CA 1
ATOM 550 C C . TYR A 1 71 ? 3.991 12.997 -10.421 1.00 96.12 71 TYR A C 1
ATOM 552 O O . TYR A 1 71 ? 2.840 13.215 -10.051 1.00 96.12 71 TYR A O 1
ATOM 560 N N . ALA A 1 72 ? 5.043 13.117 -9.606 1.00 92.75 72 ALA A N 1
ATOM 561 C CA . ALA A 1 72 ? 4.911 13.434 -8.185 1.00 92.75 72 ALA A CA 1
ATOM 562 C C . ALA A 1 72 ? 4.236 14.798 -7.962 1.00 92.75 72 ALA A C 1
ATOM 564 O O . ALA A 1 72 ? 3.284 14.907 -7.191 1.00 92.75 72 ALA A O 1
ATOM 565 N N . SER A 1 73 ? 4.672 15.832 -8.690 1.00 89.81 73 SER A N 1
ATOM 566 C CA . SER A 1 73 ? 4.096 17.179 -8.563 1.00 89.81 73 SER A CA 1
ATOM 567 C C . SER A 1 73 ? 2.630 17.249 -9.001 1.00 89.81 73 SER A C 1
ATOM 569 O O . SER A 1 73 ? 1.824 17.921 -8.357 1.00 89.81 73 SER A O 1
ATOM 571 N N . SER A 1 74 ? 2.260 16.530 -10.064 1.00 94.62 74 SER A N 1
ATOM 572 C CA . SER A 1 74 ? 0.881 16.483 -10.554 1.00 94.62 74 SER A CA 1
ATOM 573 C C . SER A 1 74 ? -0.025 15.615 -9.678 1.00 94.62 74 SER A C 1
ATOM 575 O O . SER A 1 74 ? -1.185 15.969 -9.479 1.00 94.62 74 SER A O 1
ATOM 577 N N . ARG A 1 75 ? 0.480 14.491 -9.154 1.00 95.50 75 ARG A N 1
ATOM 578 C CA . ARG A 1 75 ? -0.295 13.525 -8.364 1.00 95.50 75 ARG A CA 1
ATOM 579 C C . ARG A 1 75 ? -0.806 14.115 -7.053 1.00 95.50 75 ARG A C 1
ATOM 581 O O . ARG A 1 75 ? -1.986 13.954 -6.761 1.00 95.50 75 ARG A O 1
ATOM 588 N N . HIS A 1 76 ? 0.023 14.868 -6.328 1.00 93.06 76 HIS A N 1
ATOM 589 C CA . HIS A 1 76 ? -0.365 15.447 -5.033 1.00 93.06 76 HIS A CA 1
ATOM 590 C C . HIS A 1 76 ? -1.561 16.404 -5.105 1.00 93.06 76 HIS A C 1
ATOM 592 O O . HIS A 1 76 ? -2.322 16.546 -4.152 1.00 93.06 76 HIS A O 1
ATOM 598 N N . ILE A 1 77 ? -1.762 17.051 -6.253 1.00 95.44 77 ILE A N 1
ATOM 599 C CA . ILE A 1 77 ? -2.920 17.919 -6.500 1.00 95.44 77 ILE A CA 1
ATOM 600 C C . ILE A 1 77 ? -4.220 17.097 -6.625 1.00 95.44 77 ILE A C 1
ATOM 602 O O . ILE A 1 77 ? -5.312 17.614 -6.397 1.00 95.44 77 ILE A O 1
ATOM 606 N N . LEU A 1 78 ? -4.109 15.822 -7.002 1.00 97.00 78 LEU A N 1
ATOM 607 C CA . LEU A 1 78 ? -5.228 14.932 -7.300 1.00 97.00 78 LEU A CA 1
ATOM 608 C C . LEU A 1 78 ? -5.592 14.039 -6.112 1.00 97.00 78 LEU A C 1
ATOM 610 O O . LEU A 1 78 ? -6.779 13.803 -5.898 1.00 97.00 78 LEU A O 1
ATOM 614 N N . ASP A 1 79 ? -4.611 13.560 -5.342 1.00 91.06 79 ASP A N 1
ATOM 615 C CA . ASP A 1 79 ? -4.826 12.609 -4.240 1.00 91.06 79 ASP A CA 1
ATOM 616 C C . ASP A 1 79 ? -4.983 13.263 -2.859 1.00 91.06 79 ASP A C 1
ATOM 618 O O . ASP A 1 79 ? -5.641 12.696 -1.995 1.00 91.06 79 ASP A O 1
ATOM 622 N N . PHE A 1 80 ? -4.446 14.462 -2.628 1.00 94.94 80 PHE A N 1
ATOM 623 C CA . PHE A 1 80 ? -4.537 15.116 -1.323 1.00 94.94 80 PHE A CA 1
ATOM 624 C C . PHE A 1 80 ? -5.946 15.618 -0.943 1.00 94.94 80 PHE A C 1
ATOM 626 O O . PHE A 1 80 ? -6.301 15.534 0.239 1.00 94.94 80 PHE A O 1
ATOM 633 N N . PRO A 1 81 ? -6.792 16.121 -1.874 1.00 95.38 81 PRO A N 1
ATOM 634 C CA . PRO A 1 81 ? -8.112 16.643 -1.522 1.00 95.38 81 PRO A CA 1
ATOM 635 C C . PRO A 1 81 ? -9.006 15.665 -0.752 1.00 95.38 81 PRO A C 1
ATOM 637 O O . PRO A 1 81 ? -9.819 16.129 0.049 1.00 95.38 81 PRO A O 1
ATOM 640 N N . GLN A 1 82 ? -8.845 14.346 -0.924 1.00 86.00 82 GLN A N 1
ATOM 641 C CA . GLN A 1 82 ? -9.608 13.333 -0.183 1.00 86.00 82 GLN A CA 1
ATOM 642 C C . GLN A 1 82 ? -9.478 13.450 1.343 1.00 86.00 82 GLN A C 1
ATOM 644 O O . GLN A 1 82 ? -10.406 13.082 2.059 1.00 86.00 82 GLN A O 1
ATOM 649 N N . TYR A 1 83 ? -8.373 14.006 1.846 1.00 85.56 83 TYR A N 1
ATOM 650 C CA . TYR A 1 83 ? -8.110 14.118 3.282 1.00 85.56 83 TYR A CA 1
ATOM 651 C C . TYR A 1 83 ? -8.631 15.420 3.901 1.00 85.56 83 TYR A C 1
ATOM 653 O O . TYR A 1 83 ? -8.890 15.464 5.101 1.00 85.56 83 TYR A O 1
ATOM 661 N N . VAL A 1 84 ? -8.765 16.489 3.107 1.00 90.12 84 VAL A N 1
ATOM 662 C CA . VAL A 1 84 ? -8.909 17.858 3.643 1.00 90.12 84 VAL A CA 1
ATOM 663 C C . VAL A 1 84 ? -10.055 18.665 3.043 1.00 90.12 84 VAL A C 1
ATOM 665 O O . VAL A 1 84 ? -10.522 19.616 3.668 1.00 90.12 84 VAL A O 1
ATOM 668 N N . CYS A 1 85 ? -10.513 18.339 1.830 1.00 88.81 85 CYS A N 1
ATOM 669 C CA . CYS A 1 85 ? -11.509 19.161 1.151 1.00 88.81 85 CYS A CA 1
ATOM 670 C C . CYS A 1 85 ? -12.871 19.033 1.854 1.00 88.81 85 CYS A C 1
ATOM 672 O O . CYS A 1 85 ? -13.337 17.909 2.053 1.00 88.81 85 CYS A O 1
ATOM 674 N N . PRO A 1 86 ? -13.575 20.133 2.181 1.00 88.38 86 PRO A N 1
ATOM 675 C CA . PRO A 1 86 ? -14.886 20.056 2.830 1.00 88.38 86 PRO A CA 1
ATOM 676 C C . PRO A 1 86 ? -15.975 19.465 1.917 1.00 88.38 86 PRO A C 1
ATOM 678 O O . PRO A 1 86 ? -16.942 18.880 2.410 1.00 88.38 86 PRO A O 1
ATOM 681 N N . ASN A 1 87 ? -15.808 19.531 0.591 1.00 92.12 87 ASN A N 1
ATOM 682 C CA . ASN A 1 87 ? -16.776 19.009 -0.375 1.00 92.12 87 ASN A CA 1
ATOM 683 C C . ASN A 1 87 ? -16.639 17.480 -0.565 1.00 92.12 87 ASN A C 1
ATOM 685 O O . ASN A 1 87 ? -15.601 16.985 -1.004 1.00 92.12 87 ASN A O 1
ATOM 689 N N . LYS A 1 88 ? -17.715 16.730 -0.277 1.00 88.06 88 LYS A N 1
ATOM 690 C CA . LYS A 1 88 ? -17.760 15.257 -0.375 1.00 88.06 88 LYS A CA 1
ATOM 691 C C . LYS A 1 88 ? -17.535 14.729 -1.796 1.00 88.06 88 LYS A C 1
ATOM 693 O O . LYS A 1 88 ? -16.900 13.687 -1.955 1.00 88.06 88 LYS A O 1
ATOM 698 N N . GLU A 1 89 ? -18.032 15.416 -2.819 1.00 94.19 89 GLU A N 1
ATOM 699 C CA . GLU A 1 89 ? -17.883 14.992 -4.216 1.00 94.19 89 GLU A CA 1
ATOM 700 C C . GLU A 1 89 ? -16.435 15.137 -4.690 1.00 94.19 89 GLU A C 1
ATOM 702 O O . GLU A 1 89 ? -15.908 14.231 -5.335 1.00 94.19 89 GLU A O 1
ATOM 707 N N . VAL A 1 90 ? -15.765 16.227 -4.294 1.00 96.25 90 VAL A N 1
ATOM 708 C CA . VAL A 1 90 ? -14.330 16.436 -4.552 1.00 96.25 90 VAL A CA 1
ATOM 709 C C . VAL A 1 90 ? -13.503 15.359 -3.855 1.00 96.25 90 VAL A C 1
ATOM 711 O O . VAL A 1 90 ? -12.644 14.750 -4.492 1.00 96.25 90 VAL A O 1
ATOM 714 N N . ARG A 1 91 ? -13.798 15.058 -2.580 1.00 89.56 91 ARG A N 1
ATOM 715 C CA . ARG A 1 91 ? -13.120 13.967 -1.860 1.00 89.56 91 ARG A CA 1
ATOM 716 C C . ARG A 1 91 ? -13.298 12.623 -2.561 1.00 89.56 91 ARG A C 1
ATOM 718 O O . ARG A 1 91 ? -12.320 11.920 -2.767 1.00 89.56 91 ARG A O 1
ATOM 725 N N . SER A 1 92 ? -14.521 12.301 -2.982 1.00 85.56 92 SER A N 1
ATOM 726 C CA . SER A 1 92 ? -14.818 11.034 -3.665 1.00 85.56 92 SER A CA 1
ATOM 727 C C . SER A 1 92 ? -14.068 10.923 -4.998 1.00 85.56 92 SER A C 1
ATOM 729 O O . SER A 1 92 ? -13.466 9.894 -5.282 1.00 85.56 92 SER A O 1
ATOM 731 N N . ALA A 1 93 ? -14.037 11.994 -5.802 1.00 95.31 93 ALA A N 1
ATOM 732 C CA . ALA A 1 93 ? -13.267 12.019 -7.047 1.00 95.31 93 ALA A CA 1
ATOM 733 C C . ALA A 1 93 ? -11.751 11.894 -6.811 1.00 95.31 93 ALA A C 1
ATOM 735 O O . ALA A 1 93 ? -11.071 11.228 -7.588 1.00 95.31 93 ALA A O 1
ATOM 736 N N . SER A 1 94 ? -11.235 12.498 -5.737 1.00 92.75 94 SER A N 1
ATOM 737 C CA . SER A 1 94 ? -9.833 12.394 -5.317 1.00 92.75 94 SER A CA 1
ATOM 738 C C . SER A 1 94 ? -9.464 10.973 -4.867 1.00 92.75 94 SER A C 1
ATOM 740 O O . SER A 1 94 ? -8.445 10.449 -5.307 1.00 92.75 94 SER A O 1
ATOM 742 N N . THR A 1 95 ? -10.327 10.296 -4.103 1.00 84.88 95 THR A N 1
ATOM 743 C CA . THR A 1 95 ? -10.139 8.881 -3.736 1.00 84.88 95 THR A CA 1
ATOM 744 C C . THR A 1 95 ? -10.110 7.973 -4.966 1.00 84.88 95 THR A C 1
ATOM 746 O O . THR A 1 95 ? -9.239 7.113 -5.069 1.00 84.88 95 THR A O 1
ATOM 749 N N . GLU A 1 96 ? -11.008 8.166 -5.938 1.00 91.69 96 GLU A N 1
ATOM 750 C CA . GLU A 1 96 ? -10.960 7.360 -7.168 1.00 91.69 96 GLU A CA 1
ATOM 751 C C . GLU A 1 96 ? -9.757 7.693 -8.061 1.00 91.69 96 GLU A C 1
ATOM 753 O O . GLU A 1 96 ? -9.226 6.810 -8.737 1.00 91.69 96 GLU A O 1
ATOM 758 N N . ALA A 1 97 ? -9.284 8.943 -8.047 1.00 94.25 97 ALA A N 1
ATOM 759 C CA . ALA A 1 97 ? -8.029 9.305 -8.693 1.00 94.25 97 ALA A CA 1
ATOM 760 C C . ALA A 1 97 ? -6.839 8.573 -8.057 1.00 94.25 97 ALA A C 1
ATOM 762 O O . ALA A 1 97 ? -6.022 8.018 -8.787 1.00 94.25 97 ALA A O 1
ATOM 763 N N . ASP A 1 98 ? -6.760 8.523 -6.727 1.00 90.31 98 ASP A N 1
ATOM 764 C CA . ASP A 1 98 ? -5.684 7.834 -6.011 1.00 90.31 98 ASP A CA 1
ATOM 765 C C . ASP A 1 98 ? -5.686 6.319 -6.266 1.00 90.31 98 ASP A C 1
ATOM 767 O O . ASP A 1 98 ? -4.628 5.739 -6.516 1.00 90.31 98 ASP A O 1
ATOM 771 N N . LYS A 1 99 ? -6.866 5.679 -6.330 1.00 85.44 99 LYS A N 1
ATOM 772 C CA . LYS A 1 99 ? -6.972 4.264 -6.736 1.00 85.44 99 LYS A CA 1
ATOM 773 C C . LYS A 1 99 ? -6.409 4.034 -8.140 1.00 85.44 99 LYS A C 1
ATOM 775 O O . LYS A 1 99 ? -5.502 3.221 -8.303 1.00 85.44 99 LYS A O 1
ATOM 780 N N . LYS A 1 100 ? -6.872 4.805 -9.134 1.00 91.81 100 LYS A N 1
ATOM 781 C CA . LYS A 1 100 ? -6.375 4.722 -10.522 1.00 91.81 100 LYS A CA 1
ATOM 782 C C . LYS A 1 100 ? -4.863 4.956 -10.616 1.00 91.81 100 LYS A C 1
ATOM 784 O O . LYS A 1 100 ? -4.167 4.257 -11.346 1.00 91.81 100 LYS A O 1
ATOM 789 N N . LEU A 1 101 ? -4.348 5.963 -9.909 1.00 93.25 101 LEU A N 1
ATOM 790 C CA . LEU A 1 101 ? -2.927 6.314 -9.929 1.00 93.25 101 LEU A CA 1
ATOM 791 C C . LEU A 1 101 ? -2.066 5.249 -9.240 1.00 93.25 101 LEU A C 1
ATOM 793 O O . LEU A 1 101 ? -0.966 4.969 -9.708 1.00 93.25 101 LEU A O 1
ATOM 797 N N . SER A 1 102 ? -2.580 4.621 -8.185 1.00 85.88 102 SER A N 1
ATOM 798 C CA . SER A 1 102 ? -1.917 3.513 -7.491 1.00 85.88 102 SER A CA 1
ATOM 799 C C . SER A 1 102 ? -1.862 2.241 -8.340 1.00 85.88 102 SER A C 1
ATOM 801 O O . SER A 1 102 ? -0.821 1.590 -8.391 1.00 85.88 102 SER A O 1
ATOM 803 N N . GLU A 1 103 ? -2.936 1.906 -9.063 1.00 85.25 103 GLU A N 1
ATOM 804 C CA . GLU A 1 103 ? -2.920 0.824 -10.062 1.00 85.25 103 GLU A CA 1
ATOM 805 C C . GLU A 1 103 ? -1.890 1.109 -11.164 1.00 85.25 103 GLU A C 1
ATOM 807 O O . GLU A 1 103 ? -1.063 0.258 -11.498 1.00 85.25 103 GLU A O 1
ATOM 812 N N . PHE A 1 104 ? -1.867 2.345 -11.665 1.00 93.50 104 PHE A N 1
ATOM 813 C CA . PHE A 1 104 ? -0.914 2.770 -12.684 1.00 93.50 104 PHE A CA 1
ATOM 814 C C . PHE A 1 104 ? 0.552 2.703 -12.216 1.00 93.50 104 PHE A C 1
ATOM 816 O O . PHE A 1 104 ? 1.422 2.296 -12.988 1.00 93.50 104 PHE A O 1
ATOM 823 N N . ASP A 1 105 ? 0.850 3.043 -10.959 1.00 90.94 105 ASP A N 1
ATOM 824 C CA . ASP A 1 105 ? 2.193 2.885 -10.382 1.00 90.94 105 ASP A CA 1
ATOM 825 C C . ASP A 1 105 ? 2.663 1.430 -10.398 1.00 90.94 105 ASP A C 1
ATOM 827 O O . ASP A 1 105 ? 3.831 1.147 -10.698 1.00 90.94 105 ASP A O 1
ATOM 831 N N . VAL A 1 106 ? 1.757 0.501 -10.075 1.00 86.06 106 VAL A N 1
ATOM 832 C CA . VAL A 1 106 ? 2.042 -0.933 -10.132 1.00 86.06 106 VAL A CA 1
ATOM 833 C C . VAL A 1 106 ? 2.382 -1.322 -11.566 1.00 86.06 106 VAL A C 1
ATOM 835 O O . VAL A 1 106 ? 3.453 -1.890 -11.786 1.00 86.06 106 VAL A O 1
ATOM 838 N N . ASP A 1 107 ? 1.560 -0.935 -12.539 1.00 90.25 107 ASP A N 1
ATOM 839 C CA . ASP A 1 107 ? 1.803 -1.236 -13.952 1.00 90.25 107 ASP A CA 1
ATOM 840 C C . ASP A 1 107 ? 3.151 -0.692 -14.443 1.00 90.25 107 ASP A C 1
ATOM 842 O O . ASP A 1 107 ? 3.949 -1.443 -15.008 1.00 90.25 107 ASP A O 1
ATOM 846 N N . LEU A 1 108 ? 3.457 0.585 -14.180 1.00 92.88 108 LEU A N 1
ATOM 847 C CA . LEU A 1 108 ? 4.730 1.202 -14.574 1.00 92.88 108 LEU A CA 1
ATOM 848 C C . LEU A 1 108 ? 5.933 0.484 -13.972 1.00 92.88 108 LEU A C 1
ATOM 850 O O . LEU A 1 108 ? 6.953 0.280 -14.628 1.00 92.88 108 LEU A O 1
ATOM 854 N N . SER A 1 109 ? 5.826 0.114 -12.704 1.00 89.88 109 SER A N 1
ATOM 855 C CA . SER A 1 109 ? 6.922 -0.513 -11.979 1.00 89.88 109 SER A CA 1
ATOM 856 C C . SER A 1 109 ? 7.190 -1.967 -12.376 1.00 89.88 109 SER A C 1
ATOM 858 O O . SER A 1 109 ? 8.249 -2.484 -12.034 1.00 89.88 109 SER A O 1
ATOM 860 N N . MET A 1 110 ? 6.255 -2.610 -13.086 1.00 89.62 110 MET A N 1
ATOM 861 C CA . MET A 1 110 ? 6.378 -3.976 -13.610 1.00 89.62 110 MET A CA 1
ATOM 862 C C . MET A 1 110 ? 6.793 -4.007 -15.096 1.00 89.62 110 MET A C 1
ATOM 864 O O . MET A 1 110 ? 6.778 -5.063 -15.728 1.00 89.62 110 MET A O 1
ATOM 868 N N . ARG A 1 111 ? 7.165 -2.858 -15.679 1.00 95.12 111 ARG A N 1
ATOM 869 C CA . ARG A 1 111 ? 7.603 -2.732 -17.078 1.00 95.12 111 ARG A CA 1
ATOM 870 C C . ARG A 1 111 ? 8.987 -3.346 -17.302 1.00 95.12 111 ARG A C 1
ATOM 872 O O . ARG A 1 111 ? 10.015 -2.682 -17.162 1.00 95.12 111 ARG A O 1
ATOM 879 N N . GLU A 1 112 ? 9.013 -4.618 -17.693 1.00 94.88 112 GLU A N 1
ATOM 880 C CA . GLU A 1 112 ? 10.251 -5.343 -18.019 1.00 94.88 112 GLU A CA 1
ATOM 881 C C . GLU A 1 112 ? 11.035 -4.690 -19.164 1.00 94.88 112 GLU A C 1
ATOM 883 O O . GLU A 1 112 ? 12.258 -4.588 -19.119 1.00 94.88 112 GLU A O 1
ATOM 888 N N . ASP A 1 113 ? 10.344 -4.207 -20.192 1.00 97.25 113 ASP A N 1
ATOM 889 C CA . ASP A 1 113 ? 10.957 -3.533 -21.332 1.00 97.25 113 ASP A CA 1
ATOM 890 C C . ASP A 1 113 ? 11.743 -2.281 -20.919 1.00 97.25 113 ASP A C 1
ATOM 892 O O . ASP A 1 113 ? 12.839 -2.063 -21.439 1.00 97.25 113 ASP A O 1
ATOM 896 N N . VAL A 1 114 ? 11.232 -1.510 -19.956 1.00 98.12 114 VAL A N 1
ATOM 897 C CA . VAL A 1 114 ? 11.926 -0.364 -19.351 1.00 98.12 114 VAL A CA 1
ATOM 898 C C . VAL A 1 114 ? 13.078 -0.838 -18.465 1.00 98.12 114 VAL A C 1
ATOM 900 O O . VAL A 1 114 ? 14.193 -0.328 -18.584 1.00 98.12 114 VAL A O 1
ATOM 903 N N . PHE A 1 115 ? 12.859 -1.859 -17.632 1.00 97.88 115 PHE A N 1
ATOM 904 C CA . PHE A 1 115 ? 13.902 -2.436 -16.777 1.00 97.88 115 PHE A CA 1
ATOM 905 C C . PHE A 1 115 ? 15.116 -2.936 -17.577 1.00 97.88 115 PHE A C 1
ATOM 907 O O . PHE A 1 115 ? 16.260 -2.693 -17.189 1.00 97.88 115 PHE A O 1
ATOM 914 N N . ARG A 1 116 ? 14.890 -3.541 -18.748 1.00 97.12 116 ARG A N 1
ATOM 915 C CA . ARG A 1 116 ? 15.956 -3.958 -19.674 1.00 97.12 116 ARG A CA 1
ATOM 916 C C . ARG A 1 116 ? 16.806 -2.789 -20.182 1.00 97.12 116 ARG A C 1
ATOM 918 O O . ARG A 1 116 ? 17.993 -2.975 -20.421 1.00 97.12 116 ARG A O 1
ATOM 925 N N . ARG A 1 117 ? 16.242 -1.583 -20.333 1.00 97.88 117 ARG A N 1
ATOM 926 C CA . ARG A 1 117 ? 17.013 -0.389 -20.743 1.00 97.88 117 ARG A CA 1
ATOM 927 C C . ARG A 1 117 ? 17.808 0.183 -19.582 1.00 97.88 117 ARG A C 1
ATOM 929 O O . ARG A 1 117 ? 18.955 0.562 -19.774 1.00 97.88 117 ARG A O 1
ATOM 936 N N . ILE A 1 118 ? 17.221 0.202 -18.388 1.00 97.00 118 ILE A N 1
ATOM 937 C CA . ILE A 1 118 ? 17.893 0.667 -17.168 1.00 97.00 118 ILE A CA 1
ATOM 938 C C . ILE A 1 118 ? 19.103 -0.228 -16.857 1.00 97.00 118 ILE A C 1
ATOM 940 O O . ILE A 1 118 ? 20.193 0.278 -16.611 1.00 97.00 118 ILE A O 1
ATOM 944 N N . THR A 1 119 ? 18.940 -1.550 -16.926 1.00 96.50 119 THR A N 1
ATOM 945 C CA . THR A 1 119 ? 20.038 -2.510 -16.707 1.00 96.50 119 THR A CA 1
ATOM 946 C C . THR A 1 119 ? 21.107 -2.425 -17.795 1.00 96.50 119 THR A C 1
ATOM 948 O O . THR A 1 119 ? 22.287 -2.346 -17.470 1.00 96.50 119 THR A O 1
ATOM 951 N N . ALA A 1 120 ? 20.719 -2.332 -19.072 1.00 96.00 120 ALA A N 1
ATOM 952 C CA . ALA A 1 120 ? 21.674 -2.112 -20.160 1.00 96.00 120 ALA A CA 1
ATOM 953 C C . ALA A 1 120 ? 22.468 -0.806 -19.995 1.00 96.00 120 ALA A C 1
ATOM 955 O O . ALA A 1 120 ? 23.667 -0.774 -20.266 1.00 96.00 120 ALA A O 1
ATOM 956 N N . LEU A 1 121 ? 21.817 0.266 -19.529 1.00 95.50 121 LEU A N 1
ATOM 957 C CA . LEU A 1 121 ? 22.482 1.531 -19.234 1.00 95.50 121 LEU A CA 1
ATOM 958 C C . LEU A 1 121 ? 23.501 1.376 -18.098 1.00 95.50 121 LEU A C 1
ATOM 960 O O . LEU A 1 121 ? 24.611 1.883 -18.227 1.00 95.50 121 LEU A O 1
ATOM 964 N N . GLN A 1 122 ? 23.148 0.655 -17.029 1.00 94.75 122 GLN A N 1
ATOM 965 C CA . GLN A 1 122 ? 24.050 0.381 -15.905 1.00 94.75 122 GLN A CA 1
ATOM 966 C C . GLN A 1 122 ? 25.295 -0.398 -16.344 1.00 94.75 122 GLN A C 1
ATOM 968 O O . GLN A 1 122 ? 26.394 -0.050 -15.934 1.00 94.75 122 GLN A O 1
ATOM 973 N N . THR A 1 123 ? 25.151 -1.398 -17.220 1.00 92.19 123 THR A N 1
ATOM 974 C CA . THR A 1 123 ? 26.298 -2.139 -17.776 1.00 92.19 123 THR A CA 1
ATOM 975 C C . THR A 1 123 ? 27.155 -1.282 -18.713 1.00 92.19 123 THR A C 1
ATOM 977 O O . THR A 1 123 ? 28.360 -1.480 -18.801 1.00 92.19 123 THR A O 1
ATOM 980 N N . LYS A 1 124 ? 26.547 -0.335 -19.437 1.00 90.25 124 LYS A N 1
ATOM 981 C CA . LYS A 1 124 ? 27.248 0.521 -20.406 1.00 90.25 124 LYS A CA 1
ATOM 982 C C . LYS A 1 124 ? 28.047 1.653 -19.751 1.00 90.25 124 LYS A C 1
ATOM 984 O O . LYS A 1 124 ? 29.029 2.104 -20.333 1.00 90.25 124 LYS A O 1
ATOM 989 N N . LEU A 1 125 ? 27.599 2.155 -18.601 1.00 82.50 125 LEU A N 1
ATOM 990 C CA . LEU A 1 125 ? 28.136 3.355 -17.957 1.00 82.50 125 LEU A CA 1
ATOM 991 C C . LEU A 1 125 ? 28.746 3.018 -16.592 1.00 82.50 125 LEU A C 1
ATOM 993 O O . LEU A 1 125 ? 28.151 3.305 -15.554 1.00 82.50 125 LEU A O 1
ATOM 997 N N . GLU A 1 126 ? 29.940 2.421 -16.595 1.00 65.38 126 GLU A N 1
ATOM 998 C CA . GLU A 1 126 ? 30.714 2.220 -15.359 1.00 65.38 126 GLU A CA 1
ATOM 999 C C . GLU A 1 126 ? 31.328 3.539 -14.841 1.00 65.38 126 GLU A C 1
ATOM 1001 O O . GLU A 1 126 ? 31.389 3.744 -13.625 1.00 65.38 126 GLU A O 1
ATOM 1006 N N . ASP A 1 127 ? 31.655 4.475 -15.746 1.00 70.94 127 ASP A N 1
ATOM 1007 C CA . ASP A 1 127 ? 32.297 5.764 -15.452 1.00 70.94 127 ASP A CA 1
ATOM 1008 C C . ASP A 1 127 ? 31.498 6.973 -15.990 1.00 70.94 127 ASP A C 1
ATOM 1010 O O . ASP A 1 127 ? 30.771 6.880 -16.979 1.00 70.94 127 ASP A O 1
ATOM 1014 N N . GLY A 1 128 ? 31.654 8.143 -15.353 1.00 79.62 128 GLY A N 1
ATOM 1015 C CA . GLY A 1 128 ? 31.143 9.433 -15.854 1.00 79.62 128 GLY A CA 1
ATOM 1016 C C . GLY A 1 128 ? 29.786 9.903 -15.308 1.00 79.62 128 GLY A C 1
ATOM 1017 O O . GLY A 1 128 ? 29.372 11.014 -15.630 1.00 79.62 128 GLY A O 1
ATOM 1018 N N . LEU A 1 129 ? 29.117 9.115 -14.460 1.00 90.62 129 LEU A N 1
ATOM 1019 C CA . LEU A 1 129 ? 27.917 9.550 -13.732 1.00 90.62 129 LEU A CA 1
ATOM 1020 C C . LEU A 1 129 ? 28.286 10.372 -12.492 1.00 90.62 129 LEU A C 1
ATOM 1022 O O . LEU A 1 129 ? 29.225 10.034 -11.766 1.00 90.62 129 LEU A O 1
ATOM 1026 N N . SER A 1 130 ? 27.496 11.402 -12.187 1.00 93.81 130 SER A N 1
ATOM 1027 C CA . SER A 1 130 ? 27.561 12.034 -10.868 1.00 93.81 130 SER A CA 1
ATOM 1028 C C . SER A 1 130 ? 27.155 11.039 -9.764 1.00 93.81 130 SER A C 1
ATOM 1030 O O . SER A 1 130 ? 26.429 10.070 -10.026 1.00 93.81 130 SER A O 1
ATOM 1032 N N . PRO A 1 131 ? 27.566 11.261 -8.499 1.00 95.38 131 PRO A N 1
ATOM 1033 C CA . PRO A 1 131 ? 27.187 10.378 -7.394 1.00 95.38 131 PRO A CA 1
ATOM 1034 C C . PRO A 1 131 ? 25.668 10.190 -7.242 1.00 95.38 131 PRO A C 1
ATOM 1036 O O . PRO A 1 131 ? 25.210 9.100 -6.892 1.00 95.38 131 PRO A O 1
ATOM 1039 N N . GLU A 1 132 ? 24.882 11.233 -7.521 1.00 96.06 132 GLU A N 1
ATOM 1040 C CA . GLU A 1 132 ? 23.420 11.180 -7.445 1.00 96.06 132 GLU A CA 1
ATOM 1041 C C . GLU A 1 132 ? 22.812 10.375 -8.599 1.00 96.06 132 GLU A C 1
ATOM 1043 O O . GLU A 1 132 ? 21.969 9.512 -8.355 1.00 96.06 132 GLU A O 1
ATOM 1048 N N . GLU A 1 133 ? 23.275 10.580 -9.835 1.00 95.38 133 GLU A N 1
ATOM 1049 C CA . GLU A 1 133 ? 22.817 9.805 -10.996 1.00 95.38 133 GLU A CA 1
ATOM 1050 C C . GLU A 1 133 ? 23.136 8.319 -10.841 1.00 95.38 133 GLU A C 1
ATOM 1052 O O . GLU A 1 133 ? 22.272 7.478 -11.096 1.00 95.38 133 GLU A O 1
ATOM 1057 N N . LYS A 1 134 ? 24.339 7.993 -10.350 1.00 95.25 134 LYS A N 1
ATOM 1058 C CA . LYS A 1 134 ? 24.734 6.612 -10.055 1.00 95.25 134 LYS A CA 1
ATOM 1059 C C . LYS A 1 134 ? 23.804 5.985 -9.020 1.00 95.25 134 LYS A C 1
ATOM 1061 O O . LYS A 1 134 ? 23.232 4.926 -9.265 1.00 95.25 134 LYS A O 1
ATOM 1066 N N . ARG A 1 135 ? 23.563 6.674 -7.897 1.00 95.94 135 ARG A N 1
ATOM 1067 C CA . ARG A 1 135 ? 22.631 6.200 -6.863 1.00 95.94 135 ARG A CA 1
ATOM 1068 C C . ARG A 1 135 ? 21.212 6.027 -7.407 1.00 95.94 135 ARG A C 1
ATOM 1070 O O . ARG A 1 135 ? 20.537 5.067 -7.036 1.00 95.94 135 ARG A O 1
ATOM 1077 N N . PHE A 1 136 ? 20.740 6.949 -8.243 1.00 96.69 136 PHE A N 1
ATOM 1078 C CA . PHE A 1 136 ? 19.410 6.867 -8.837 1.00 96.69 136 PHE A CA 1
ATOM 1079 C C . PHE A 1 136 ? 19.293 5.657 -9.769 1.00 96.69 136 PHE A C 1
ATOM 1081 O O . PHE A 1 136 ? 18.352 4.875 -9.623 1.00 96.69 136 PHE A O 1
ATOM 1088 N N . LEU A 1 137 ? 20.273 5.446 -10.651 1.00 96.62 137 LEU A N 1
ATOM 1089 C CA . LEU A 1 137 ? 20.344 4.283 -11.533 1.00 96.62 137 LEU A CA 1
ATOM 1090 C C . LEU A 1 137 ? 20.369 2.967 -10.741 1.00 96.62 137 LEU A C 1
ATOM 1092 O O . LEU A 1 137 ? 19.520 2.103 -10.964 1.00 96.62 137 LEU A O 1
ATOM 1096 N N . ASP A 1 138 ? 21.258 2.857 -9.751 1.00 95.88 138 ASP A N 1
ATOM 1097 C CA . ASP A 1 138 ? 21.366 1.678 -8.883 1.00 95.88 138 ASP A CA 1
ATOM 1098 C C . ASP A 1 138 ? 20.055 1.405 -8.135 1.00 95.88 138 ASP A C 1
ATOM 1100 O O . ASP A 1 138 ? 19.623 0.256 -7.997 1.00 95.88 138 ASP A O 1
ATOM 1104 N N . ARG A 1 139 ? 19.366 2.462 -7.683 1.00 96.69 139 ARG A N 1
ATOM 1105 C CA . ARG A 1 139 ? 18.066 2.333 -7.019 1.00 96.69 139 ARG A CA 1
ATOM 1106 C C . ARG A 1 139 ? 16.991 1.829 -7.976 1.00 96.69 139 ARG A C 1
ATOM 1108 O O . ARG A 1 139 ? 16.189 0.995 -7.560 1.00 96.69 139 ARG A O 1
ATOM 1115 N N . LEU A 1 140 ? 16.953 2.304 -9.221 1.00 96.81 140 LEU A N 1
ATOM 1116 C CA . LEU A 1 140 ? 16.000 1.817 -10.221 1.00 96.81 140 LEU A CA 1
ATOM 1117 C C . LEU A 1 140 ? 16.225 0.334 -10.538 1.00 96.81 140 LEU A C 1
ATOM 1119 O O . LEU A 1 140 ? 15.257 -0.427 -10.578 1.00 96.81 140 LEU A O 1
ATOM 1123 N N . VAL A 1 141 ? 17.485 -0.089 -10.692 1.00 96.69 141 VAL A N 1
ATOM 1124 C CA . VAL A 1 141 ? 17.825 -1.504 -10.902 1.00 96.69 141 VAL A CA 1
ATOM 1125 C C . VAL A 1 141 ? 17.403 -2.344 -9.699 1.00 96.69 141 VAL A C 1
ATOM 1127 O O . VAL A 1 141 ? 16.680 -3.327 -9.866 1.00 96.69 141 VAL A O 1
ATOM 1130 N N . ARG A 1 142 ? 17.753 -1.922 -8.477 1.00 96.00 142 ARG A N 1
ATOM 1131 C CA . ARG A 1 142 ? 17.368 -2.643 -7.254 1.00 96.00 142 ARG A CA 1
ATOM 1132 C C . ARG A 1 142 ? 15.849 -2.762 -7.116 1.00 96.00 142 ARG A C 1
ATOM 1134 O O . ARG A 1 142 ? 15.346 -3.826 -6.777 1.00 96.00 142 ARG A O 1
ATOM 1141 N N . LEU A 1 143 ? 15.093 -1.701 -7.405 1.00 95.31 143 LEU A N 1
ATOM 1142 C CA . LEU A 1 143 ? 13.627 -1.745 -7.356 1.00 95.31 143 LEU A CA 1
ATOM 1143 C C . LEU A 1 143 ? 13.040 -2.742 -8.363 1.00 95.31 143 LEU A C 1
ATOM 1145 O O . LEU A 1 143 ? 12.093 -3.446 -8.019 1.00 95.31 143 LEU A O 1
ATOM 1149 N N . GLY A 1 144 ? 13.601 -2.834 -9.572 1.00 95.62 144 GLY A N 1
ATOM 1150 C CA . GLY A 1 144 ? 13.188 -3.842 -10.551 1.00 95.62 144 GLY A CA 1
ATOM 1151 C C . GLY A 1 144 ? 13.555 -5.266 -10.123 1.00 95.62 144 GLY A C 1
ATOM 1152 O O . GLY A 1 144 ? 12.741 -6.181 -10.258 1.00 95.62 144 GLY A O 1
ATOM 1153 N N . GLN A 1 145 ? 14.732 -5.456 -9.521 1.00 95.06 145 GLN A N 1
ATOM 1154 C CA . GLN A 1 145 ? 15.149 -6.752 -8.981 1.00 95.06 145 GLN A CA 1
ATOM 1155 C C . GLN A 1 145 ? 14.229 -7.231 -7.858 1.00 95.06 145 GLN A C 1
ATOM 1157 O O . GLN A 1 145 ? 13.751 -8.361 -7.901 1.00 95.06 145 GLN A O 1
ATOM 1162 N N . ARG A 1 146 ? 13.874 -6.337 -6.931 1.00 94.00 146 ARG A N 1
ATOM 1163 C CA . ARG A 1 146 ? 12.916 -6.590 -5.842 1.00 94.00 146 ARG A CA 1
ATOM 1164 C C . ARG A 1 146 ? 11.493 -6.893 -6.322 1.00 94.00 146 ARG A C 1
ATOM 1166 O O . ARG A 1 146 ? 10.683 -7.387 -5.548 1.00 94.00 146 ARG A O 1
ATOM 1173 N N . LYS A 1 147 ? 11.186 -6.602 -7.589 1.00 91.12 147 LYS A N 1
ATOM 1174 C CA . LYS A 1 147 ? 9.936 -6.980 -8.267 1.00 91.12 147 LYS A CA 1
ATOM 1175 C C . LYS A 1 147 ? 10.064 -8.238 -9.125 1.00 91.12 147 LYS A C 1
ATOM 1177 O O . LYS A 1 147 ? 9.101 -8.632 -9.772 1.00 91.12 147 LYS A O 1
ATOM 1182 N N . GLY A 1 148 ? 11.237 -8.864 -9.138 1.00 94.81 148 GLY A N 1
ATOM 1183 C CA . GLY A 1 148 ? 11.501 -10.076 -9.903 1.00 94.81 148 GLY A CA 1
ATOM 1184 C C . GLY A 1 148 ? 11.697 -9.844 -11.401 1.00 94.81 148 GLY A C 1
ATOM 1185 O O . GLY A 1 148 ? 11.742 -10.815 -12.142 1.00 94.81 148 GLY A O 1
ATOM 1186 N N . LEU A 1 149 ? 11.871 -8.603 -11.878 1.00 95.50 149 LEU A N 1
ATOM 1187 C CA . LEU A 1 149 ? 11.973 -8.310 -13.323 1.00 95.50 149 LEU A CA 1
ATOM 1188 C C . LEU A 1 149 ? 13.220 -8.897 -14.007 1.00 95.50 149 LEU A C 1
ATOM 1190 O O . LEU A 1 149 ? 13.323 -8.888 -15.229 1.00 95.50 149 LEU A O 1
ATOM 1194 N N . HIS A 1 150 ? 14.173 -9.387 -13.217 1.00 94.56 150 HIS A N 1
ATOM 1195 C CA . HIS A 1 150 ? 15.372 -10.089 -13.673 1.00 94.56 150 HIS A CA 1
ATOM 1196 C C . HIS A 1 150 ? 15.185 -11.617 -13.751 1.00 94.56 150 HIS A C 1
ATOM 1198 O O . HIS A 1 150 ? 16.083 -12.316 -14.212 1.00 94.56 150 HIS A O 1
ATOM 1204 N N . LEU A 1 151 ? 14.047 -12.134 -13.280 1.00 95.38 151 LEU A N 1
ATOM 1205 C CA . LEU A 1 151 ? 13.726 -13.559 -13.218 1.00 95.38 151 LEU A CA 1
ATOM 1206 C C . LEU A 1 151 ? 12.959 -14.000 -14.472 1.00 95.38 151 LEU A C 1
ATOM 1208 O O . LEU A 1 151 ? 12.511 -13.174 -15.270 1.00 95.38 151 LEU A O 1
ATOM 1212 N N . SER A 1 152 ? 12.780 -15.312 -14.641 1.00 94.94 152 SER A N 1
ATOM 1213 C CA . SER A 1 152 ? 11.970 -15.870 -15.730 1.00 94.94 152 SER A CA 1
ATOM 1214 C C . SER A 1 152 ? 10.514 -15.394 -15.665 1.00 94.94 152 SER A C 1
ATOM 1216 O O . SER A 1 152 ? 10.006 -15.027 -14.602 1.00 94.94 152 SER A O 1
ATOM 1218 N N . LYS A 1 153 ? 9.822 -15.429 -16.811 1.00 91.50 153 LYS A N 1
ATOM 1219 C CA . LYS A 1 153 ? 8.402 -15.060 -16.905 1.00 91.50 153 LYS A CA 1
ATOM 1220 C C . LYS A 1 153 ? 7.527 -15.862 -15.943 1.00 91.50 153 LYS A C 1
ATOM 1222 O O . LYS A 1 153 ? 6.750 -15.256 -15.214 1.00 91.50 153 LYS A O 1
ATOM 1227 N N . ASP A 1 154 ? 7.734 -17.173 -15.864 1.00 94.56 154 ASP A N 1
ATOM 1228 C CA . ASP A 1 154 ? 6.983 -18.055 -14.962 1.00 94.56 154 ASP A CA 1
ATOM 1229 C C . ASP A 1 154 ? 7.145 -17.637 -13.491 1.00 94.56 154 ASP A C 1
ATOM 1231 O O . ASP A 1 154 ? 6.169 -17.538 -12.745 1.00 94.56 154 ASP A O 1
ATOM 1235 N N . THR A 1 155 ? 8.373 -17.308 -13.073 1.00 94.94 155 THR A N 1
ATOM 1236 C CA . THR A 1 155 ? 8.639 -16.832 -11.709 1.00 94.94 155 THR A CA 1
ATOM 1237 C C . THR A 1 155 ? 8.004 -15.464 -11.458 1.00 94.94 155 THR A C 1
ATOM 1239 O O . THR A 1 155 ? 7.437 -15.239 -10.389 1.00 94.94 155 THR A O 1
ATOM 1242 N N . GLN A 1 156 ? 8.046 -14.552 -12.434 1.00 90.56 156 GLN A N 1
ATOM 1243 C CA . GLN A 1 156 ? 7.382 -13.249 -12.330 1.00 90.56 156 GLN A CA 1
ATOM 1244 C C . GLN A 1 156 ? 5.858 -13.383 -12.195 1.00 90.56 156 GLN A C 1
ATOM 1246 O O . GLN A 1 156 ? 5.248 -12.674 -11.391 1.00 90.56 156 GLN A O 1
ATOM 1251 N N . GLU A 1 157 ? 5.233 -14.287 -12.952 1.00 90.94 157 GLU A N 1
ATOM 1252 C CA . GLU A 1 157 ? 3.794 -14.555 -12.874 1.00 90.94 157 GLU A CA 1
ATOM 1253 C C . GLU A 1 157 ? 3.396 -15.125 -11.510 1.00 90.94 157 GLU A C 1
ATOM 1255 O O . GLU A 1 157 ? 2.417 -14.663 -10.913 1.00 90.94 157 GLU A O 1
ATOM 1260 N N . GLU A 1 158 ? 4.191 -16.048 -10.964 1.00 94.12 158 GLU A N 1
ATOM 1261 C CA . GLU A 1 158 ? 3.957 -16.581 -9.622 1.00 94.12 158 GLU A CA 1
ATOM 1262 C C . GLU A 1 158 ? 4.142 -15.500 -8.543 1.00 94.12 158 GLU A C 1
ATOM 1264 O O . GLU A 1 158 ? 3.274 -15.346 -7.681 1.00 94.12 158 GLU A O 1
ATOM 1269 N N . ILE A 1 159 ? 5.198 -14.675 -8.613 1.00 92.56 159 ILE A N 1
ATOM 1270 C CA . ILE A 1 159 ? 5.391 -13.532 -7.698 1.00 92.56 159 ILE A CA 1
ATOM 1271 C C . ILE A 1 159 ? 4.197 -12.575 -7.769 1.00 92.56 159 ILE A C 1
ATOM 1273 O O . ILE A 1 159 ? 3.700 -12.133 -6.729 1.00 92.56 159 ILE A O 1
ATOM 1277 N N . LYS A 1 160 ? 3.701 -12.269 -8.975 1.00 87.75 160 LYS A N 1
ATOM 1278 C CA . LYS A 1 160 ? 2.535 -11.397 -9.179 1.00 87.75 160 LYS A CA 1
ATOM 1279 C C . LYS A 1 160 ? 1.280 -11.987 -8.539 1.00 87.75 160 LYS A C 1
ATOM 1281 O O . LYS A 1 160 ? 0.579 -11.280 -7.812 1.00 87.75 160 LYS A O 1
ATOM 1286 N N . ARG A 1 161 ? 1.005 -13.273 -8.774 1.00 91.88 161 ARG A N 1
ATOM 1287 C CA . ARG A 1 161 ? -0.149 -13.980 -8.200 1.00 91.88 161 ARG A CA 1
ATOM 1288 C C . ARG A 1 161 ? -0.098 -13.982 -6.671 1.00 91.88 161 ARG A C 1
ATOM 1290 O O . ARG A 1 161 ? -1.087 -13.636 -6.028 1.00 91.88 161 ARG A O 1
ATOM 1297 N N . LEU A 1 162 ? 1.055 -14.322 -6.093 1.00 93.56 162 LEU A N 1
ATOM 1298 C CA . LEU A 1 162 ? 1.260 -14.338 -4.643 1.00 93.56 162 LEU A CA 1
ATOM 1299 C C . LEU A 1 162 ? 1.142 -12.936 -4.034 1.00 93.56 162 LEU A C 1
ATOM 1301 O O . LEU A 1 162 ? 0.494 -12.771 -3.005 1.00 93.56 162 LEU A O 1
ATOM 1305 N N . SER A 1 163 ? 1.711 -11.916 -4.682 1.00 89.62 163 SER A N 1
ATOM 1306 C CA . SER A 1 163 ? 1.632 -10.524 -4.218 1.00 89.62 163 SER A CA 1
ATOM 1307 C C . SER A 1 163 ? 0.194 -10.003 -4.206 1.00 89.62 163 SER A C 1
ATOM 1309 O O . SER A 1 163 ? -0.195 -9.308 -3.268 1.00 89.62 163 SER A O 1
ATOM 1311 N N . LYS A 1 164 ? -0.616 -10.380 -5.206 1.00 86.38 164 LYS A N 1
ATOM 1312 C CA . LYS A 1 164 ? -2.047 -10.055 -5.242 1.00 86.38 164 LYS A CA 1
ATOM 1313 C C . LYS A 1 164 ? -2.787 -10.673 -4.052 1.00 86.38 164 LYS A C 1
ATOM 1315 O O . LYS A 1 164 ? -3.478 -9.954 -3.339 1.00 86.38 164 LYS A O 1
ATOM 1320 N N . LEU A 1 165 ? -2.565 -11.960 -3.786 1.00 90.44 165 LEU A N 1
ATOM 1321 C CA . LEU A 1 165 ? -3.178 -12.649 -2.649 1.00 90.44 165 LEU A CA 1
ATOM 1322 C C . LEU A 1 165 ? -2.735 -12.056 -1.300 1.00 90.44 165 LEU A C 1
ATOM 1324 O O . LEU A 1 165 ? -3.556 -11.869 -0.410 1.00 90.44 165 LEU A O 1
ATOM 1328 N N . ILE A 1 166 ? -1.453 -11.699 -1.151 1.00 93.44 166 ILE A N 1
ATOM 1329 C CA . ILE A 1 166 ? -0.950 -10.994 0.042 1.00 93.44 166 ILE A CA 1
ATOM 1330 C C . ILE A 1 166 ? -1.679 -9.658 0.229 1.00 93.44 166 ILE A C 1
ATOM 1332 O O . ILE A 1 166 ? -2.024 -9.307 1.358 1.00 93.44 166 ILE A O 1
ATOM 1336 N N . SER A 1 167 ? -1.899 -8.909 -0.855 1.00 83.75 167 SER A N 1
ATOM 1337 C CA . SER A 1 167 ? -2.620 -7.634 -0.822 1.00 83.75 167 SER A CA 1
ATOM 1338 C C . SER A 1 167 ? -4.071 -7.827 -0.381 1.00 83.75 167 SER A C 1
ATOM 1340 O O . SER A 1 167 ? -4.516 -7.145 0.537 1.00 83.75 167 SER A O 1
ATOM 1342 N N . GLU A 1 168 ? -4.787 -8.780 -0.983 1.00 80.19 168 GLU A N 1
ATOM 1343 C CA . GLU A 1 168 ? -6.178 -9.112 -0.640 1.00 80.19 168 GLU A CA 1
ATOM 1344 C C . GLU A 1 168 ? -6.306 -9.525 0.833 1.00 80.19 168 GLU A C 1
ATOM 1346 O O . GLU A 1 168 ? -7.063 -8.910 1.580 1.00 80.19 168 GLU A O 1
ATOM 1351 N N . LEU A 1 169 ? -5.474 -10.464 1.292 1.00 90.12 169 LEU A N 1
ATOM 1352 C CA . LEU A 1 169 ? -5.443 -10.902 2.690 1.00 90.12 169 LEU A CA 1
ATOM 1353 C C . LEU A 1 169 ? -5.105 -9.761 3.661 1.00 90.12 169 LEU A C 1
ATOM 1355 O O . LEU A 1 169 ? -5.650 -9.697 4.761 1.00 90.12 169 LEU A O 1
ATOM 1359 N N . SER A 1 170 ? -4.217 -8.843 3.269 1.00 85.12 170 SER A N 1
ATOM 1360 C CA . SER A 1 170 ? -3.882 -7.673 4.090 1.00 85.12 170 SER A CA 1
ATOM 1361 C C . SER A 1 170 ? -5.059 -6.697 4.188 1.00 85.12 170 SER A C 1
ATOM 1363 O O . SER A 1 170 ? -5.284 -6.124 5.254 1.00 85.12 170 SER A O 1
ATOM 1365 N N . ILE A 1 171 ? -5.823 -6.513 3.107 1.00 79.38 171 ILE A N 1
ATOM 1366 C CA . ILE A 1 171 ? -7.052 -5.707 3.112 1.00 79.38 171 ILE A CA 1
ATOM 1367 C C . ILE A 1 171 ? -8.097 -6.363 4.014 1.00 79.38 171 ILE A C 1
ATOM 1369 O O . ILE A 1 171 ? -8.646 -5.690 4.882 1.00 79.38 171 ILE A O 1
ATOM 1373 N N . ASP A 1 172 ? -8.326 -7.666 3.860 1.00 82.12 172 ASP A N 1
ATOM 1374 C CA . ASP A 1 172 ? -9.311 -8.411 4.645 1.00 82.12 172 ASP A CA 1
ATOM 1375 C C . ASP A 1 172 ? -8.976 -8.403 6.143 1.00 82.12 172 ASP A C 1
ATOM 1377 O O . ASP A 1 172 ? -9.855 -8.139 6.959 1.00 82.12 172 ASP A O 1
ATOM 1381 N N . PHE A 1 173 ? -7.702 -8.585 6.516 1.00 91.69 173 PHE A N 1
ATOM 1382 C CA . PHE A 1 173 ? -7.250 -8.492 7.909 1.00 91.69 173 PHE A CA 1
ATOM 1383 C C . PHE A 1 173 ? -7.636 -7.152 8.554 1.00 91.69 173 PHE A C 1
ATOM 1385 O O . PHE A 1 173 ? -8.142 -7.120 9.679 1.00 91.69 173 PHE A O 1
ATOM 1392 N N . ASN A 1 174 ? -7.398 -6.045 7.838 1.00 78.44 174 ASN A N 1
ATOM 1393 C CA . ASN A 1 174 ? -7.728 -4.700 8.309 1.00 78.44 174 ASN A CA 1
ATOM 1394 C C . ASN A 1 174 ? -9.240 -4.449 8.300 1.00 78.44 174 ASN A C 1
ATOM 1396 O O . ASN A 1 174 ? -9.761 -3.892 9.262 1.00 78.44 174 ASN A O 1
ATOM 1400 N N . ARG A 1 175 ? -9.952 -4.875 7.246 1.00 76.62 175 ARG A N 1
ATOM 1401 C CA . ARG A 1 175 ? -11.412 -4.745 7.146 1.00 76.62 175 ARG A CA 1
ATOM 1402 C C . ARG A 1 175 ? -12.098 -5.432 8.322 1.00 76.62 175 ARG A C 1
ATOM 1404 O O . ARG A 1 175 ? -12.909 -4.794 8.977 1.00 76.62 175 ARG A O 1
ATOM 1411 N N . ASN A 1 176 ? -11.708 -6.667 8.639 1.00 85.94 176 ASN A N 1
ATOM 1412 C CA . ASN A 1 176 ? -12.272 -7.420 9.759 1.00 85.94 176 ASN A CA 1
ATOM 1413 C C . ASN A 1 176 ? -12.162 -6.648 11.085 1.00 85.94 176 ASN A C 1
ATOM 1415 O O . ASN A 1 176 ? -13.124 -6.609 11.842 1.00 85.94 176 ASN A O 1
ATOM 1419 N N . LEU A 1 177 ? -11.016 -6.007 11.351 1.00 89.62 177 LEU A N 1
ATOM 1420 C CA . LEU A 1 177 ? -10.811 -5.213 12.570 1.00 89.62 177 LEU A CA 1
ATOM 1421 C C . LEU A 1 177 ? -11.598 -3.899 12.566 1.00 89.62 177 LEU A C 1
ATOM 1423 O O . LEU A 1 177 ? -12.076 -3.488 13.616 1.00 89.62 177 LEU A O 1
ATOM 1427 N N . ASN A 1 178 ? -11.707 -3.243 11.410 1.00 77.12 178 ASN A N 1
ATOM 1428 C CA . ASN A 1 178 ? -12.424 -1.973 11.266 1.00 77.12 178 ASN A CA 1
ATOM 1429 C C . ASN A 1 178 ? -13.949 -2.144 11.320 1.00 77.12 178 ASN A C 1
ATOM 1431 O O . ASN A 1 178 ? -14.657 -1.212 11.686 1.00 77.12 178 ASN A O 1
ATOM 1435 N N . GLU A 1 179 ? -14.454 -3.307 10.905 1.00 81.62 179 GLU A N 1
ATOM 1436 C CA . GLU A 1 179 ? -15.882 -3.641 10.902 1.00 81.62 179 GLU A CA 1
ATOM 1437 C C . GLU A 1 179 ? -16.319 -4.393 12.175 1.00 81.62 179 GLU A C 1
ATOM 1439 O O . GLU A 1 179 ? -17.511 -4.660 12.342 1.00 81.62 179 GLU A O 1
ATOM 1444 N N . ASP A 1 180 ? -15.391 -4.710 13.089 1.00 90.44 180 ASP A N 1
ATOM 1445 C CA . ASP A 1 180 ? -15.709 -5.303 14.391 1.00 90.44 180 ASP A CA 1
ATOM 1446 C C . ASP A 1 180 ? -16.570 -4.338 15.212 1.00 90.44 180 ASP A C 1
ATOM 1448 O O . ASP A 1 180 ? -16.142 -3.265 15.627 1.00 90.44 180 ASP A O 1
ATOM 1452 N N . ASN A 1 181 ? -17.807 -4.741 15.474 1.00 93.06 181 ASN A N 1
ATOM 1453 C CA . ASN A 1 181 ? -18.768 -3.970 16.253 1.00 93.06 181 ASN A CA 1
ATOM 1454 C C . ASN A 1 181 ? -18.968 -4.557 17.655 1.00 93.06 181 ASN A C 1
ATOM 1456 O O . ASN A 1 181 ? -20.005 -4.326 18.283 1.00 93.06 181 ASN A O 1
ATOM 1460 N N . THR A 1 182 ? -17.992 -5.325 18.147 1.00 97.56 182 THR A N 1
ATOM 1461 C CA . THR A 1 182 ? -18.072 -5.976 19.450 1.00 97.56 182 THR A CA 1
ATOM 1462 C C . THR A 1 182 ? -18.241 -4.931 20.556 1.00 97.56 182 THR A C 1
ATOM 1464 O O . THR A 1 182 ? -17.509 -3.939 20.659 1.00 97.56 182 THR A O 1
ATOM 1467 N N . PHE A 1 183 ? -19.215 -5.176 21.427 1.00 98.19 183 PHE A N 1
ATOM 1468 C CA . PHE A 1 183 ? -19.456 -4.384 22.623 1.00 98.19 183 PHE A CA 1
ATOM 1469 C C . PHE A 1 183 ? -19.751 -5.295 23.808 1.00 98.19 183 PHE A C 1
ATOM 1471 O O . PHE A 1 183 ? -20.278 -6.398 23.662 1.00 98.19 183 PHE A O 1
ATOM 1478 N N . LEU A 1 184 ? -19.435 -4.805 25.000 1.00 98.44 184 LEU A N 1
ATOM 1479 C CA . LEU A 1 184 ? -19.820 -5.419 26.261 1.00 98.44 184 LEU A CA 1
ATOM 1480 C C . LEU A 1 184 ? -20.807 -4.510 26.988 1.00 98.44 184 LEU A C 1
ATOM 1482 O O . LEU A 1 184 ? -20.838 -3.296 26.779 1.00 98.44 184 LEU A O 1
ATOM 1486 N N . VAL A 1 185 ? -21.637 -5.110 27.833 1.00 98.31 185 VAL A N 1
ATOM 1487 C CA . VAL A 1 185 ? -22.655 -4.396 28.601 1.00 98.31 185 VAL A CA 1
ATOM 1488 C C . VAL A 1 185 ? -22.292 -4.466 30.074 1.00 98.31 185 VAL A C 1
ATOM 1490 O O . VAL A 1 185 ? -22.069 -5.557 30.598 1.00 98.31 185 VAL A O 1
ATOM 1493 N N . PHE A 1 186 ? -22.263 -3.309 30.729 1.00 98.25 186 PHE A N 1
ATOM 1494 C CA . PHE A 1 186 ? -21.901 -3.182 32.138 1.00 98.25 186 PHE A CA 1
ATOM 1495 C C . PHE A 1 186 ? -22.930 -2.357 32.907 1.00 98.25 186 PHE A C 1
ATOM 1497 O O . PHE A 1 186 ? -23.534 -1.423 32.369 1.00 98.25 186 PHE A O 1
ATOM 1504 N N . SER A 1 187 ? -23.123 -2.681 34.182 1.00 97.88 187 SER A N 1
ATOM 1505 C CA . SER A 1 187 ? -23.838 -1.800 35.103 1.00 97.88 187 SER A CA 1
ATOM 1506 C C . SER A 1 187 ? -22.991 -0.578 35.481 1.00 97.88 187 SER A C 1
ATOM 1508 O O . SER A 1 187 ? -21.780 -0.538 35.264 1.00 97.88 187 SER A O 1
ATOM 1510 N N . GLU A 1 188 ? -23.617 0.424 36.099 1.00 96.25 188 GLU A N 1
ATOM 1511 C CA . GLU A 1 188 ? -22.899 1.592 36.626 1.00 96.25 188 GLU A CA 1
ATOM 1512 C C . GLU A 1 188 ? -21.846 1.200 37.671 1.00 96.25 188 GLU A C 1
ATOM 1514 O O . GLU A 1 188 ? -20.722 1.696 37.655 1.00 96.25 188 GLU A O 1
ATOM 1519 N N . GLN A 1 189 ? -22.183 0.241 38.540 1.00 97.19 189 GLN A N 1
ATOM 1520 C CA . GLN A 1 189 ? -21.279 -0.264 39.574 1.00 97.19 189 GLN A CA 1
ATOM 1521 C C . GLN A 1 189 ? -20.075 -0.995 38.967 1.00 97.19 189 GLN A C 1
ATOM 1523 O O . GLN A 1 189 ? -18.960 -0.892 39.479 1.00 97.19 189 GLN A O 1
ATOM 1528 N N . GLU A 1 190 ? -20.272 -1.712 37.857 1.00 98.25 190 GLU A N 1
ATOM 1529 C CA . GLU A 1 190 ? -19.179 -2.356 37.121 1.00 98.25 190 GLU A CA 1
ATOM 1530 C C . GLU A 1 190 ? -18.233 -1.333 36.466 1.00 98.25 190 GLU A C 1
ATOM 1532 O O . GLU A 1 190 ? -17.058 -1.641 36.267 1.00 98.25 190 GLU A O 1
ATOM 1537 N N . LEU A 1 191 ? -18.697 -0.109 36.195 1.00 98.00 191 LEU A N 1
ATOM 1538 C CA . LEU A 1 191 ? -17.914 0.985 35.608 1.00 98.00 191 LEU A CA 1
ATOM 1539 C C . LEU A 1 191 ? -17.341 1.972 36.643 1.00 98.00 191 LEU A C 1
ATOM 1541 O O . LEU A 1 191 ? -16.842 3.036 36.271 1.00 98.00 191 LEU A O 1
ATOM 1545 N N . ALA A 1 192 ? -17.348 1.618 37.932 1.00 97.38 192 ALA A N 1
ATOM 1546 C CA . ALA A 1 192 ? -16.845 2.472 39.008 1.00 97.38 192 ALA A CA 1
ATOM 1547 C C . ALA A 1 192 ? -15.422 3.012 38.738 1.00 97.38 192 ALA A C 1
ATOM 1549 O O . ALA A 1 192 ? -14.530 2.269 38.322 1.00 97.38 192 ALA A O 1
ATOM 1550 N N . GLY A 1 193 ? -15.206 4.304 39.012 1.00 96.75 193 GLY A N 1
ATOM 1551 C CA . GLY A 1 193 ? -13.942 5.025 38.781 1.00 96.75 193 GLY A CA 1
ATOM 1552 C C . GLY A 1 193 ? -13.897 5.827 37.473 1.00 96.75 193 GLY A C 1
ATOM 1553 O O . GLY A 1 193 ? -13.035 6.692 37.307 1.00 96.75 193 GLY A O 1
ATOM 1554 N N . LEU A 1 194 ? -14.840 5.589 36.558 1.00 97.44 194 LEU A N 1
ATOM 1555 C CA . LEU A 1 194 ? -15.014 6.411 35.361 1.00 97.44 194 LEU A CA 1
ATOM 1556 C C . LEU A 1 194 ? -15.786 7.697 3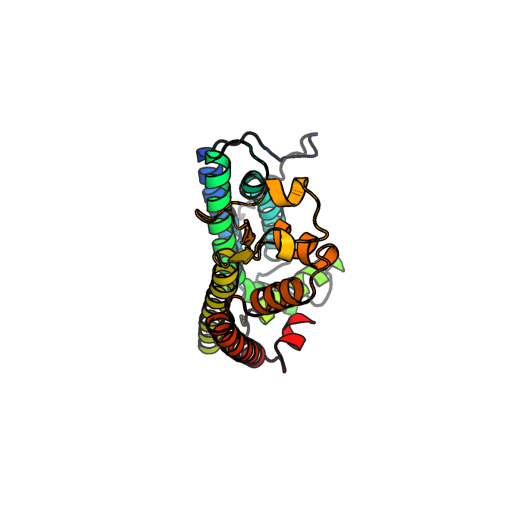5.677 1.00 97.44 194 LEU A C 1
ATOM 1558 O O . LEU A 1 194 ? -16.643 7.718 36.553 1.00 97.44 194 LEU A O 1
ATOM 1562 N N . ALA A 1 195 ? -15.456 8.775 34.964 1.00 96.31 195 ALA A N 1
ATOM 1563 C CA . ALA A 1 195 ? -16.116 10.068 35.127 1.00 96.31 195 ALA A CA 1
ATOM 1564 C C . ALA A 1 195 ? -17.515 10.071 34.492 1.00 96.31 195 ALA A C 1
ATOM 1566 O O . ALA A 1 195 ? -17.728 9.429 33.463 1.00 96.31 195 ALA A O 1
ATOM 1567 N N . ASP A 1 196 ? -18.429 10.884 35.023 1.00 95.44 196 ASP A N 1
ATOM 1568 C CA . ASP A 1 196 ? -19.797 11.008 34.496 1.00 95.44 196 ASP A CA 1
ATOM 1569 C C . ASP A 1 196 ? -19.826 11.411 33.019 1.00 95.44 196 ASP A C 1
ATOM 1571 O O . ASP A 1 196 ? -20.655 10.928 32.255 1.00 95.44 196 ASP A O 1
ATOM 1575 N N . SER A 1 197 ? -18.884 12.251 32.578 1.00 96.00 197 SER A N 1
ATOM 1576 C CA . SER A 1 197 ? -18.758 12.637 31.167 1.00 96.00 197 SER A CA 1
ATOM 1577 C C . SER A 1 197 ? -18.491 11.446 30.245 1.00 96.00 197 SER A C 1
ATOM 1579 O O . SER A 1 197 ? -18.972 11.438 29.115 1.00 96.00 197 SER A O 1
ATOM 1581 N N . TYR A 1 198 ? -17.765 10.432 30.725 1.00 96.88 198 TYR A N 1
ATOM 1582 C CA . TYR A 1 198 ? -17.561 9.183 29.998 1.00 96.88 198 TYR A CA 1
ATOM 1583 C C . TYR A 1 198 ? -18.857 8.371 29.961 1.00 96.88 198 TYR A C 1
ATOM 1585 O O . TYR A 1 198 ? -19.295 7.984 28.884 1.00 96.88 198 TYR A O 1
ATOM 1593 N N . LEU A 1 199 ? -19.505 8.168 31.115 1.00 96.50 199 LEU A N 1
ATOM 1594 C CA . LEU A 1 199 ? -20.746 7.388 31.217 1.00 96.50 199 LEU A CA 1
ATOM 1595 C C . LEU A 1 199 ? -21.884 7.985 30.376 1.00 96.50 199 LEU A C 1
ATOM 1597 O O . LEU A 1 199 ? -22.611 7.251 29.712 1.00 96.50 199 LEU A O 1
ATOM 1601 N N . ASN A 1 200 ? -22.001 9.313 30.357 1.00 95.06 200 ASN A N 1
ATOM 1602 C CA . ASN A 1 200 ? -23.001 10.042 29.577 1.00 95.06 200 ASN A CA 1
ATOM 1603 C C . ASN A 1 200 ? -22.774 9.948 28.061 1.00 95.06 200 ASN A C 1
ATOM 1605 O O . ASN A 1 200 ? -23.714 10.151 27.298 1.00 95.06 200 ASN A O 1
ATOM 1609 N N . GLY A 1 201 ? -21.545 9.658 27.623 1.00 95.25 201 GLY A N 1
ATOM 1610 C CA . GLY A 1 201 ? -21.219 9.444 26.213 1.00 95.25 201 GLY A CA 1
ATOM 1611 C C . GLY A 1 201 ? -21.556 8.041 25.701 1.00 95.25 201 GLY A C 1
ATOM 1612 O O . GLY A 1 201 ? -21.507 7.816 24.494 1.00 95.25 201 GLY A O 1
ATOM 1613 N N . LEU A 1 202 ? -21.887 7.099 26.589 1.00 97.25 202 LEU A N 1
ATOM 1614 C CA . LEU A 1 202 ? -22.188 5.718 26.222 1.00 97.25 202 LEU A CA 1
ATOM 1615 C C . LEU A 1 202 ? -23.669 5.532 25.883 1.00 97.25 202 LEU A C 1
ATOM 1617 O O . LEU A 1 202 ? -24.561 6.063 26.547 1.00 97.25 202 LEU A O 1
ATOM 1621 N N . GLU A 1 203 ? -23.937 4.682 24.894 1.00 97.19 203 GLU A N 1
ATOM 1622 C CA . GLU A 1 203 ? -25.293 4.220 24.612 1.00 97.19 203 GLU A CA 1
ATOM 1623 C C . GLU A 1 203 ? -25.800 3.329 25.760 1.00 97.19 203 GLU A C 1
ATOM 1625 O O . GLU A 1 203 ? -25.072 2.479 26.283 1.00 97.19 203 GLU A O 1
ATOM 1630 N N . LYS A 1 204 ? -27.071 3.488 26.140 1.00 96.38 204 LYS A N 1
ATOM 1631 C CA . LYS A 1 204 ? -27.728 2.637 27.138 1.00 96.38 204 LYS A CA 1
ATOM 1632 C C . LYS A 1 204 ? -28.587 1.567 26.470 1.00 96.38 204 LYS A C 1
ATOM 1634 O O . LYS A 1 204 ? -29.284 1.816 25.493 1.00 96.38 204 LYS A O 1
ATOM 1639 N N . THR A 1 205 ? -28.552 0.364 27.028 1.00 95.62 205 THR A N 1
ATOM 1640 C CA . THR A 1 205 ? -29.501 -0.712 26.711 1.00 95.62 205 THR A CA 1
ATOM 1641 C C . THR A 1 205 ? -30.896 -0.386 27.252 1.00 95.62 205 THR A C 1
ATOM 1643 O O . THR A 1 205 ? -31.055 0.481 28.112 1.00 95.62 205 THR A O 1
ATOM 1646 N N . THR A 1 206 ? -31.912 -1.132 26.814 1.00 93.00 206 THR A N 1
ATOM 1647 C CA . THR A 1 206 ? -33.285 -1.032 27.343 1.00 93.00 206 THR A CA 1
ATOM 1648 C C . THR A 1 206 ? -33.378 -1.327 28.844 1.00 93.00 206 THR A C 1
ATOM 1650 O O . THR A 1 206 ? -34.291 -0.850 29.506 1.00 93.00 206 THR A O 1
ATOM 1653 N N . GLU A 1 207 ? -32.417 -2.072 29.397 1.00 92.19 207 GLU A N 1
ATOM 1654 C CA . GLU A 1 207 ? -32.296 -2.380 30.829 1.00 92.19 207 GLU A CA 1
ATOM 1655 C C . GLU A 1 207 ? -31.551 -1.291 31.625 1.00 92.19 207 GLU A C 1
ATOM 1657 O O . GLU A 1 207 ? -31.277 -1.465 32.810 1.00 92.19 207 GLU A O 1
ATOM 1662 N N . GLY A 1 208 ? -31.153 -0.187 30.983 1.00 94.00 208 GLY A N 1
ATOM 1663 C CA . GLY A 1 208 ? -30.427 0.913 31.625 1.00 94.00 208 GLY A CA 1
ATOM 1664 C C . GLY A 1 208 ? -28.929 0.668 31.846 1.00 94.00 208 GLY A C 1
ATOM 1665 O O . GLY A 1 208 ? -28.252 1.538 32.389 1.00 94.00 208 GLY A O 1
ATOM 1666 N N . LYS A 1 209 ? -28.385 -0.475 31.405 1.00 97.06 209 LYS A N 1
ATOM 1667 C CA . LYS A 1 209 ? -26.938 -0.765 31.422 1.00 97.06 209 LYS A CA 1
ATOM 1668 C C . LYS A 1 209 ? -26.207 -0.061 30.277 1.00 97.06 209 LYS A C 1
ATOM 1670 O O . LYS A 1 209 ? -26.806 0.175 29.228 1.00 97.06 209 LYS A O 1
ATOM 1675 N N . TYR A 1 210 ? -24.916 0.201 30.451 1.00 98.12 210 TYR A N 1
ATOM 1676 C CA . TYR A 1 210 ? -24.073 0.924 29.499 1.00 98.12 210 TYR A CA 1
ATOM 1677 C C . TYR A 1 210 ? -23.430 -0.030 28.486 1.00 98.12 210 TYR A C 1
ATOM 1679 O O . TYR A 1 210 ? -22.810 -1.022 28.877 1.00 98.12 210 TYR A O 1
ATOM 1687 N N . LYS A 1 211 ? -23.549 0.274 27.190 1.00 98.31 211 LYS A N 1
ATOM 1688 C CA . LYS A 1 211 ? -22.812 -0.405 26.118 1.00 98.31 211 LYS A CA 1
ATOM 1689 C C . LYS A 1 211 ? -21.432 0.229 25.977 1.00 98.31 211 LYS A C 1
ATOM 1691 O O . LYS A 1 211 ? -21.320 1.422 25.713 1.00 98.31 211 LYS A O 1
ATOM 1696 N N . VAL A 1 212 ? -20.386 -0.577 26.111 1.00 98.38 212 VAL A N 1
ATOM 1697 C CA . VAL A 1 212 ? -18.994 -0.160 25.931 1.00 98.38 212 VAL A CA 1
ATOM 1698 C C . VAL A 1 212 ? -18.412 -0.920 24.745 1.00 98.38 212 VAL A C 1
ATOM 1700 O O . VAL A 1 212 ? -18.311 -2.145 24.782 1.00 98.38 212 VAL A O 1
ATOM 1703 N N . THR A 1 213 ? -18.049 -0.201 23.683 1.00 98.31 213 THR A N 1
ATOM 1704 C CA . THR A 1 213 ? -17.407 -0.802 22.499 1.00 98.31 213 THR A CA 1
ATOM 1705 C C . THR A 1 213 ? -15.913 -1.037 22.735 1.00 98.31 213 THR A C 1
ATOM 1707 O O . THR A 1 213 ? -15.324 -0.509 23.681 1.00 98.31 213 THR A O 1
ATOM 1710 N N . LEU A 1 214 ? -15.283 -1.814 21.853 1.00 98.12 214 LEU A N 1
ATOM 1711 C CA . LEU A 1 214 ? -13.833 -2.041 21.868 1.00 98.12 214 LEU A CA 1
ATOM 1712 C C . LEU A 1 214 ? -13.033 -0.947 21.140 1.00 98.12 214 LEU A C 1
ATOM 1714 O O . LEU A 1 214 ? -11.810 -1.038 21.034 1.00 98.12 214 LEU A O 1
ATOM 1718 N N . GLU A 1 215 ? -13.705 0.106 20.675 1.00 94.88 215 GLU A N 1
ATOM 1719 C CA . GLU A 1 215 ? -13.066 1.257 20.045 1.00 94.88 215 GLU A CA 1
ATOM 1720 C C . GLU A 1 215 ? -12.171 2.017 21.023 1.00 94.88 215 GLU A C 1
ATOM 1722 O O . GLU A 1 215 ? -12.426 2.095 22.229 1.00 94.88 215 GLU A O 1
ATOM 1727 N N . TYR A 1 216 ? -11.121 2.639 20.492 1.00 96.62 216 TYR A N 1
ATOM 1728 C CA . TYR A 1 216 ? -10.082 3.284 21.299 1.00 96.62 216 TYR A CA 1
ATOM 1729 C C . TYR A 1 216 ? -10.619 4.364 22.261 1.00 96.62 216 TYR A C 1
ATOM 1731 O O . TYR A 1 216 ? -10.146 4.401 23.404 1.00 96.62 216 TYR A O 1
ATOM 1739 N N . PRO A 1 217 ? -11.611 5.203 21.878 1.00 96.38 217 PRO A N 1
ATOM 1740 C CA . PRO A 1 217 ? -12.230 6.170 22.786 1.00 96.38 217 PRO A CA 1
ATOM 1741 C C . PRO A 1 217 ? -12.932 5.552 24.003 1.00 96.38 217 PRO A C 1
ATOM 1743 O O . PRO A 1 217 ? -13.060 6.226 25.020 1.00 96.38 217 PRO A O 1
ATOM 1746 N N . HIS A 1 218 ? -13.360 4.289 23.934 1.00 98.00 218 HIS A N 1
ATOM 1747 C CA . HIS A 1 218 ? -13.978 3.575 25.054 1.00 98.00 218 HIS A CA 1
ATOM 1748 C C . HIS A 1 218 ? -12.958 2.718 25.814 1.00 98.00 218 HIS A C 1
ATOM 1750 O O . HIS A 1 218 ? -12.809 2.831 27.033 1.00 98.00 218 HIS A O 1
ATOM 1756 N N . TYR A 1 219 ? -12.188 1.904 25.090 1.00 98.38 219 TYR A N 1
ATOM 1757 C CA . TYR A 1 219 ? -11.254 0.948 25.676 1.00 98.38 219 TYR A CA 1
ATOM 1758 C C . TYR A 1 219 ? -10.187 1.623 26.550 1.00 98.38 219 TYR A C 1
ATOM 1760 O O . TYR A 1 219 ? -10.009 1.263 27.715 1.00 98.38 219 TYR A O 1
ATOM 1768 N N . HIS A 1 220 ? -9.480 2.632 26.031 1.00 97.81 220 HIS A N 1
ATOM 1769 C CA . HIS A 1 220 ? -8.343 3.206 26.753 1.00 97.81 220 HIS A CA 1
ATOM 1770 C C . HIS A 1 220 ? -8.728 3.951 28.041 1.00 97.81 220 HIS A C 1
ATOM 1772 O O . HIS A 1 220 ? -8.040 3.744 29.048 1.00 97.81 220 HIS A O 1
ATOM 1778 N N . PRO A 1 221 ? -9.778 4.799 28.075 1.00 97.88 221 PRO A N 1
ATOM 1779 C CA . PRO A 1 221 ? -10.220 5.409 29.325 1.00 97.88 221 PRO A CA 1
ATOM 1780 C C . PRO A 1 221 ? -10.672 4.374 30.354 1.00 97.88 221 PRO A C 1
ATOM 1782 O O . PRO A 1 221 ? -10.249 4.463 31.509 1.00 97.88 221 PRO A O 1
ATOM 1785 N N . LEU A 1 222 ? -11.443 3.359 29.937 1.00 98.50 222 LEU A N 1
ATOM 1786 C CA . LEU A 1 222 ? -11.888 2.279 30.819 1.00 98.50 222 LEU A CA 1
ATOM 1787 C C . LEU A 1 222 ? -10.700 1.554 31.448 1.00 98.50 222 LEU A C 1
ATOM 1789 O O . LEU A 1 222 ? -10.619 1.472 32.673 1.00 98.50 222 LEU A O 1
ATOM 1793 N N . MET A 1 223 ? -9.740 1.100 30.642 1.00 98.31 223 MET A N 1
ATOM 1794 C CA . MET A 1 223 ? -8.589 0.346 31.149 1.00 98.31 223 MET A CA 1
ATOM 1795 C C . MET A 1 223 ? -7.712 1.152 32.114 1.00 98.31 223 MET A C 1
ATOM 1797 O O . MET A 1 223 ? -7.086 0.571 32.999 1.00 98.31 223 MET A O 1
ATOM 1801 N N . LYS A 1 224 ? -7.677 2.483 31.974 1.00 97.50 224 LYS A N 1
ATOM 1802 C CA . LYS A 1 224 ? -6.875 3.373 32.828 1.00 97.50 224 LYS A CA 1
ATOM 1803 C C . LYS A 1 224 ? -7.583 3.818 34.107 1.00 97.50 224 LYS A C 1
ATOM 1805 O O . LYS A 1 224 ? -6.898 4.164 35.066 1.00 97.50 224 LYS A O 1
ATOM 1810 N N . ARG A 1 225 ? -8.916 3.912 34.107 1.00 97.94 225 ARG A N 1
ATOM 1811 C CA . ARG A 1 225 ? -9.678 4.590 35.174 1.00 97.94 225 ARG A CA 1
ATOM 1812 C C . ARG A 1 225 ? -10.688 3.700 35.888 1.00 97.94 225 ARG A C 1
ATOM 1814 O O . ARG A 1 225 ? -11.000 3.974 37.039 1.00 97.94 225 ARG A O 1
ATOM 1821 N N . CYS A 1 226 ? -11.184 2.640 35.254 1.00 98.25 226 CYS A N 1
ATOM 1822 C CA . CYS A 1 226 ? -12.121 1.732 35.905 1.00 98.25 226 CYS A CA 1
ATOM 1823 C C . CYS A 1 226 ? -11.427 1.008 37.064 1.00 98.25 226 CYS A C 1
ATOM 1825 O O . CYS A 1 226 ? -10.394 0.365 36.875 1.00 98.25 226 CYS A O 1
ATOM 1827 N N . HIS A 1 227 ? -11.997 1.087 38.264 1.00 98.06 227 HIS A N 1
ATOM 1828 C CA . HIS A 1 227 ? -11.463 0.457 39.469 1.00 98.06 227 HIS A CA 1
ATOM 1829 C C . HIS A 1 227 ? -11.786 -1.041 39.532 1.00 98.06 227 HIS A C 1
ATOM 1831 O O . HIS A 1 227 ? -11.000 -1.802 40.099 1.00 98.06 227 HIS A O 1
ATOM 1837 N N . ASN A 1 228 ? -12.875 -1.487 38.898 1.00 98.44 228 ASN A N 1
ATOM 1838 C CA . ASN A 1 228 ? -13.296 -2.885 38.915 1.00 98.44 228 ASN A CA 1
ATOM 1839 C C . ASN A 1 228 ? -12.354 -3.771 38.062 1.00 98.44 228 ASN A C 1
ATOM 1841 O O . ASN A 1 228 ? -12.296 -3.612 36.838 1.00 98.44 228 ASN A O 1
ATOM 1845 N N . PRO A 1 229 ? -11.609 -4.713 38.674 1.00 98.12 229 PRO A N 1
ATOM 1846 C CA . PRO A 1 229 ? -10.662 -5.555 37.951 1.00 98.12 229 PRO A CA 1
ATOM 1847 C C . PRO A 1 229 ? -11.340 -6.537 36.991 1.00 98.12 229 PRO A C 1
ATOM 1849 O O . PRO A 1 229 ? -10.794 -6.784 35.919 1.00 98.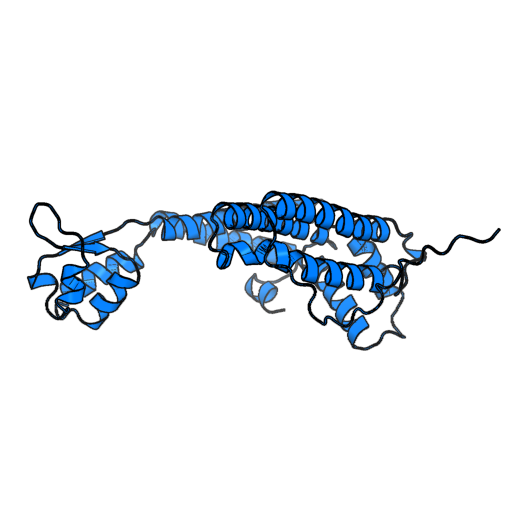12 229 PRO A O 1
ATOM 1852 N N . GLU A 1 230 ? -12.527 -7.052 37.319 1.00 98.50 230 GLU A N 1
ATOM 1853 C CA . GLU A 1 230 ? -13.246 -7.988 36.449 1.00 98.50 230 GLU A CA 1
ATOM 1854 C C . GLU A 1 230 ? -13.784 -7.289 35.197 1.00 98.50 230 GLU A C 1
ATOM 1856 O O . GLU A 1 230 ? -13.725 -7.852 34.106 1.00 98.50 230 GLU A O 1
ATOM 1861 N N . THR A 1 231 ? -14.214 -6.028 35.309 1.00 98.62 231 THR A N 1
ATOM 1862 C CA . THR A 1 231 ? -14.563 -5.197 34.144 1.00 98.62 231 THR A CA 1
ATOM 1863 C C . THR A 1 231 ? -13.358 -5.014 33.224 1.00 98.62 231 THR A C 1
ATOM 1865 O O . THR A 1 231 ? -13.455 -5.270 32.023 1.00 98.62 231 THR A O 1
ATOM 1868 N N . ARG A 1 232 ? -12.195 -4.634 33.780 1.00 98.69 232 ARG A N 1
ATOM 1869 C CA . ARG A 1 232 ? -10.953 -4.497 33.000 1.00 98.69 232 ARG A CA 1
ATOM 1870 C C . ARG A 1 232 ? -10.539 -5.820 32.355 1.00 98.69 232 ARG A C 1
ATOM 1872 O O . ARG A 1 232 ? -10.159 -5.826 31.192 1.00 98.69 232 ARG A O 1
ATOM 1879 N N . ARG A 1 233 ? -10.657 -6.939 33.075 1.00 98.69 233 ARG A N 1
ATOM 1880 C CA . ARG A 1 233 ? -10.348 -8.285 32.569 1.00 98.69 233 ARG A CA 1
ATOM 1881 C C . ARG A 1 233 ? -11.248 -8.682 31.399 1.00 98.69 233 ARG A C 1
ATOM 1883 O O . ARG A 1 233 ? -10.743 -9.150 30.385 1.00 98.69 233 ARG A O 1
ATOM 1890 N N . LYS A 1 234 ? -12.567 -8.484 31.516 1.00 98.62 234 LYS A N 1
ATOM 1891 C CA . LYS A 1 234 ? -13.524 -8.756 30.429 1.00 98.62 234 LYS A CA 1
ATOM 1892 C C . LYS A 1 234 ? -13.209 -7.910 29.191 1.00 98.62 234 LYS A C 1
ATOM 1894 O O . LYS A 1 234 ? -13.189 -8.442 28.085 1.00 98.62 234 LYS A O 1
ATOM 1899 N N . MET A 1 235 ? -12.930 -6.618 29.382 1.00 98.50 235 MET A N 1
ATOM 1900 C CA . MET A 1 235 ? -12.580 -5.702 28.291 1.00 98.50 235 MET A CA 1
ATOM 1901 C C . MET A 1 235 ? -11.260 -6.068 27.612 1.00 98.50 235 MET A C 1
ATOM 1903 O O . MET A 1 235 ? -11.196 -6.067 26.388 1.00 98.50 235 MET A O 1
ATOM 1907 N N . GLU A 1 236 ? -10.224 -6.400 28.381 1.00 98.56 236 GLU A N 1
ATOM 1908 C CA . GLU A 1 236 ? -8.921 -6.824 27.857 1.00 98.56 236 GLU A CA 1
ATOM 1909 C C . GLU A 1 236 ? -9.045 -8.114 27.037 1.00 98.56 236 GLU A C 1
ATOM 1911 O O . GLU A 1 236 ? -8.606 -8.153 25.886 1.00 98.56 236 GLU A O 1
ATOM 1916 N N . GLY A 1 237 ? -9.737 -9.120 27.582 1.00 98.56 237 GLY A N 1
ATOM 1917 C CA . GLY A 1 237 ? -9.961 -10.386 26.893 1.00 98.56 237 GLY A CA 1
ATOM 1918 C C . GLY A 1 237 ? -10.747 -10.216 25.593 1.00 98.56 237 GLY A C 1
ATOM 1919 O O . GLY A 1 237 ? -10.391 -10.820 24.581 1.00 98.56 237 GLY A O 1
ATOM 1920 N N . ALA A 1 238 ? -11.776 -9.364 25.589 1.00 98.44 238 ALA A N 1
ATOM 1921 C CA . ALA A 1 238 ? -12.537 -9.048 24.384 1.00 98.44 238 ALA A CA 1
ATOM 1922 C C . ALA A 1 238 ? -11.688 -8.280 23.354 1.00 98.44 238 ALA A C 1
ATOM 1924 O O . ALA A 1 238 ? -11.633 -8.675 22.191 1.00 98.44 238 ALA A O 1
ATOM 1925 N N . PHE A 1 239 ? -10.962 -7.238 23.775 1.00 98.38 239 PHE A N 1
ATOM 1926 C CA . PHE A 1 239 ? -10.139 -6.399 22.896 1.00 98.38 239 PHE A CA 1
ATOM 1927 C C . PHE A 1 239 ? -9.041 -7.182 22.165 1.00 98.38 239 PHE A C 1
ATOM 1929 O O . PHE A 1 239 ? -8.857 -6.986 20.960 1.00 98.38 239 PHE A O 1
ATOM 1936 N N . HIS A 1 240 ? -8.344 -8.086 22.862 1.00 98.12 240 HIS A N 1
ATOM 1937 C CA . HIS A 1 240 ? -7.277 -8.916 22.283 1.00 98.12 240 HIS A CA 1
ATOM 1938 C C . HIS A 1 240 ? -7.775 -10.210 21.626 1.00 98.12 240 HIS A C 1
ATOM 1940 O O . HIS A 1 240 ? -6.979 -10.940 21.039 1.00 98.12 240 HIS A O 1
ATOM 1946 N N . SER A 1 241 ? -9.080 -10.487 21.684 1.00 98.00 241 SER A N 1
ATOM 1947 C CA . SER A 1 241 ? -9.705 -11.603 20.961 1.00 98.00 241 SER A CA 1
ATOM 1948 C C . SER A 1 241 ? -10.511 -11.150 19.740 1.00 98.00 241 SER A C 1
ATOM 1950 O O . SER A 1 241 ? -11.145 -11.987 19.092 1.00 98.00 241 SER A O 1
ATOM 1952 N N . ARG A 1 242 ? -10.481 -9.854 19.394 1.00 97.19 242 ARG A N 1
ATOM 1953 C CA . ARG A 1 242 ? -11.137 -9.332 18.188 1.00 97.19 242 ARG A CA 1
ATOM 1954 C C . ARG A 1 242 ? -10.659 -10.072 16.950 1.00 97.19 242 ARG A C 1
ATOM 1956 O O . ARG A 1 242 ? -9.458 -10.218 16.724 1.00 97.19 242 ARG A O 1
ATOM 1963 N N . CYS A 1 243 ? -11.625 -10.544 16.168 1.00 96.12 243 CYS A N 1
ATOM 1964 C CA . CYS A 1 243 ? -11.398 -11.262 14.917 1.00 96.12 243 CYS A CA 1
ATOM 1965 C C . CYS A 1 243 ? -10.458 -12.476 15.050 1.00 96.12 243 CYS A C 1
ATOM 1967 O O . CYS A 1 243 ? -9.883 -12.886 14.047 1.00 96.12 243 CYS A O 1
ATOM 1969 N N . LYS A 1 244 ? -10.279 -13.049 16.253 1.00 97.56 244 LYS A N 1
ATOM 1970 C CA . LYS A 1 244 ? -9.248 -14.064 16.528 1.00 97.56 244 LYS A CA 1
ATOM 1971 C C . LYS A 1 244 ? -9.266 -15.208 15.516 1.00 97.56 244 LYS A C 1
ATOM 1973 O O . LYS A 1 244 ? -8.245 -15.492 14.908 1.00 97.56 244 LYS A O 1
ATOM 1978 N N . GLU A 1 245 ? -10.421 -15.830 15.295 1.00 95.44 245 GLU A N 1
ATOM 1979 C CA . GLU A 1 245 ? -10.529 -16.990 14.402 1.00 95.44 245 GLU A CA 1
ATOM 1980 C C . GLU A 1 245 ? -10.180 -16.639 12.947 1.00 95.44 245 GLU A C 1
ATOM 1982 O O . GLU A 1 245 ? -9.319 -17.277 12.341 1.00 95.44 245 GLU A O 1
ATOM 1987 N N . VAL A 1 246 ? -10.792 -15.582 12.402 1.00 95.50 246 VAL A N 1
ATOM 1988 C CA . VAL A 1 246 ? -10.609 -15.188 10.996 1.00 95.50 246 VAL A CA 1
ATOM 1989 C C . VAL A 1 246 ? -9.220 -14.599 10.730 1.00 95.50 246 VAL A C 1
ATOM 1991 O O . VAL A 1 246 ? -8.574 -14.950 9.742 1.00 95.50 246 VAL A O 1
ATOM 1994 N N . ASN A 1 247 ? -8.711 -13.748 11.624 1.00 97.06 247 ASN A N 1
ATOM 1995 C CA . ASN A 1 247 ? -7.438 -13.061 11.425 1.00 97.06 247 ASN A CA 1
ATOM 1996 C C . ASN A 1 247 ? -6.227 -13.937 11.766 1.00 97.06 247 ASN A C 1
ATOM 1998 O O . ASN A 1 247 ? -5.170 -13.721 11.174 1.00 97.06 247 ASN A O 1
ATOM 2002 N N . THR A 1 248 ? -6.354 -14.946 12.639 1.00 98.50 248 THR A N 1
ATOM 2003 C CA . THR A 1 248 ? -5.292 -15.952 12.821 1.00 98.50 248 THR A CA 1
ATOM 2004 C C . THR A 1 248 ? -5.069 -16.745 11.533 1.00 98.50 248 THR A C 1
ATOM 2006 O O . THR A 1 248 ? -3.932 -16.816 11.071 1.00 98.50 248 THR A O 1
ATOM 2009 N N . ALA A 1 249 ? -6.132 -17.245 10.892 1.00 98.06 249 ALA A N 1
ATOM 2010 C CA . ALA A 1 249 ? -6.014 -17.986 9.633 1.00 98.06 249 ALA A CA 1
ATOM 2011 C C . ALA A 1 249 ? -5.436 -17.127 8.490 1.00 98.06 249 ALA A C 1
ATOM 2013 O O . ALA A 1 249 ? -4.618 -17.599 7.696 1.00 98.06 249 ALA A O 1
ATOM 2014 N N . ILE A 1 250 ? -5.824 -15.847 8.414 1.00 97.75 250 ILE A N 1
ATOM 2015 C CA . ILE A 1 250 ? -5.237 -14.891 7.463 1.00 97.75 250 ILE A CA 1
ATOM 2016 C C . ILE A 1 250 ? -3.740 -14.695 7.738 1.00 97.75 250 ILE A C 1
ATOM 2018 O O . ILE A 1 250 ? -2.934 -14.694 6.806 1.00 97.75 250 ILE A O 1
ATOM 2022 N N . LEU A 1 251 ? -3.348 -14.544 9.007 1.00 98.31 251 LEU A N 1
ATOM 2023 C CA . LEU A 1 251 ? -1.956 -14.311 9.385 1.00 98.31 251 LEU A CA 1
ATOM 2024 C C . LEU A 1 251 ? -1.058 -15.509 9.047 1.00 98.31 251 LEU A C 1
ATOM 2026 O O . LEU A 1 251 ? 0.032 -15.315 8.510 1.00 98.31 251 LEU A O 1
ATOM 2030 N N . GLU A 1 252 ? -1.521 -16.733 9.306 1.00 98.44 252 GLU A N 1
ATOM 2031 C CA . GLU A 1 252 ? -0.807 -17.967 8.952 1.00 98.44 252 GLU A CA 1
ATOM 2032 C C . GLU A 1 252 ? -0.531 -18.045 7.444 1.00 98.44 252 GLU A C 1
ATOM 2034 O O . GLU A 1 252 ? 0.606 -18.295 7.029 1.00 98.44 252 GLU A O 1
ATOM 2039 N N . GLN A 1 253 ? -1.536 -17.736 6.618 1.00 98.12 253 GLN A N 1
ATOM 2040 C CA . GLN A 1 253 ? -1.373 -17.667 5.165 1.00 98.12 253 GLN A CA 1
ATOM 2041 C C . GLN A 1 253 ? -0.404 -16.554 4.752 1.00 98.12 253 GLN A C 1
A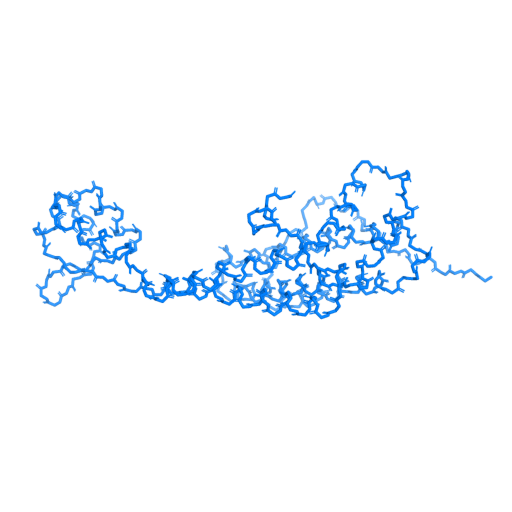TOM 2043 O O . GLN A 1 253 ? 0.500 -16.788 3.949 1.00 98.12 253 GLN A O 1
ATOM 2048 N N . LEU A 1 254 ? -0.536 -15.349 5.317 1.00 98.00 254 LEU A N 1
ATOM 2049 C CA . LEU A 1 254 ? 0.350 -14.221 5.014 1.00 98.00 254 LEU A CA 1
ATOM 2050 C C . LEU A 1 254 ? 1.821 -14.538 5.306 1.00 98.00 254 LEU A C 1
ATOM 2052 O O . LEU A 1 254 ? 2.684 -14.167 4.509 1.00 98.00 254 LEU A O 1
ATOM 2056 N N . ILE A 1 255 ? 2.117 -15.221 6.416 1.00 98.44 255 ILE A N 1
ATOM 2057 C CA . ILE A 1 255 ? 3.486 -15.615 6.782 1.00 98.44 255 ILE A CA 1
ATOM 2058 C C . ILE A 1 255 ? 4.074 -16.550 5.718 1.00 98.44 255 ILE A C 1
ATOM 2060 O O . ILE A 1 255 ? 5.170 -16.292 5.216 1.00 98.44 255 ILE A O 1
ATOM 2064 N N . GLN A 1 256 ? 3.334 -17.591 5.327 1.00 98.38 256 GLN A N 1
ATOM 2065 C CA . GLN A 1 256 ? 3.782 -18.552 4.314 1.00 98.38 256 GLN A CA 1
ATOM 2066 C C . GLN A 1 256 ? 3.973 -17.892 2.943 1.00 98.38 256 GLN A C 1
ATOM 2068 O O . GLN A 1 256 ? 4.996 -18.094 2.289 1.00 98.38 256 GLN A O 1
ATOM 2073 N N . LEU A 1 257 ? 3.020 -17.057 2.518 1.00 98.19 257 LEU A N 1
ATOM 2074 C CA . LEU A 1 257 ? 3.078 -16.362 1.232 1.00 98.19 257 LEU A CA 1
ATOM 2075 C C . LEU A 1 257 ? 4.256 -15.385 1.168 1.00 98.19 257 LEU A C 1
ATOM 2077 O O . LEU A 1 257 ? 4.979 -15.358 0.174 1.00 98.19 257 LEU A O 1
ATOM 2081 N N . ARG A 1 258 ? 4.487 -14.606 2.232 1.00 98.12 258 ARG A N 1
ATOM 2082 C CA . ARG A 1 258 ? 5.619 -13.670 2.310 1.00 98.12 258 ARG A CA 1
ATOM 2083 C C . ARG A 1 258 ? 6.962 -14.392 2.303 1.00 98.12 258 ARG A C 1
ATOM 2085 O O . ARG A 1 258 ? 7.890 -13.904 1.662 1.00 98.12 258 ARG A O 1
ATOM 2092 N N . ALA A 1 259 ? 7.061 -15.540 2.976 1.00 98.31 259 ALA A N 1
ATOM 2093 C CA . ALA A 1 259 ? 8.249 -16.386 2.919 1.00 98.31 259 ALA A CA 1
ATOM 2094 C C 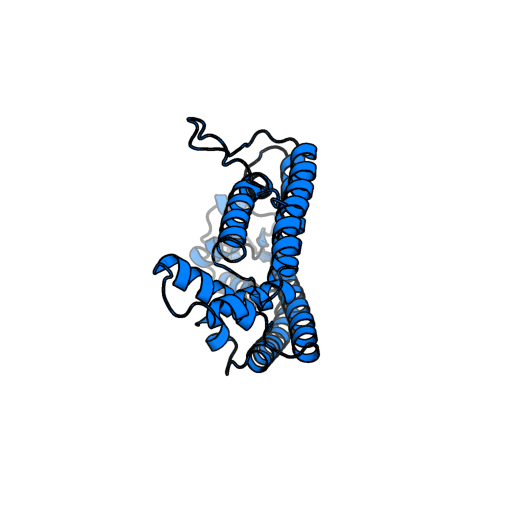. ALA A 1 259 ? 8.491 -16.915 1.497 1.00 98.31 259 ALA A C 1
ATOM 2096 O O . ALA A 1 259 ? 9.597 -16.778 0.984 1.00 98.31 259 ALA A O 1
ATOM 2097 N N . LYS A 1 260 ? 7.447 -17.419 0.822 1.00 97.88 260 LYS A N 1
ATOM 2098 C CA . LYS A 1 260 ? 7.543 -17.917 -0.558 1.00 97.88 260 LYS A CA 1
ATOM 2099 C C . LYS A 1 260 ? 7.957 -16.827 -1.551 1.00 97.88 260 LYS A C 1
ATOM 2101 O O . LYS A 1 260 ? 8.805 -17.066 -2.398 1.00 97.88 260 LYS A O 1
ATOM 2106 N N . VAL A 1 261 ? 7.384 -15.624 -1.452 1.00 97.38 261 VAL A N 1
ATOM 2107 C CA . VAL A 1 261 ? 7.777 -14.496 -2.317 1.00 97.38 261 VAL A CA 1
ATOM 2108 C C . VAL A 1 261 ? 9.235 -14.099 -2.079 1.00 97.38 261 VAL A C 1
ATOM 2110 O O . VAL A 1 261 ? 9.950 -13.840 -3.041 1.00 97.38 261 VAL A O 1
ATOM 2113 N N . ALA A 1 262 ? 9.686 -14.070 -0.822 1.00 97.50 262 ALA A N 1
ATOM 2114 C CA . ALA A 1 262 ? 11.079 -13.774 -0.501 1.00 97.50 262 ALA A CA 1
ATOM 2115 C C . ALA A 1 262 ? 12.039 -14.816 -1.098 1.00 97.50 262 ALA A C 1
ATOM 2117 O O . ALA A 1 262 ? 13.025 -14.425 -1.715 1.00 97.50 262 ALA A O 1
ATOM 2118 N N . ASP A 1 263 ? 11.706 -16.104 -0.989 1.00 97.75 263 ASP A N 1
ATOM 2119 C CA . ASP A 1 263 ? 12.479 -17.210 -1.565 1.00 97.75 263 ASP A CA 1
ATOM 2120 C C . ASP A 1 263 ? 12.580 -17.105 -3.097 1.00 97.75 263 ASP A C 1
ATOM 2122 O O . ASP A 1 263 ? 13.678 -17.125 -3.649 1.00 97.75 263 ASP A O 1
ATOM 2126 N N . LEU A 1 264 ? 11.457 -16.852 -3.785 1.00 96.94 264 LEU A N 1
ATOM 2127 C CA . LEU A 1 264 ? 11.440 -16.629 -5.240 1.00 96.94 264 LEU A CA 1
ATOM 2128 C C . LEU A 1 264 ? 12.289 -15.425 -5.672 1.00 96.94 264 LEU A C 1
ATOM 2130 O O . LEU A 1 264 ? 12.824 -15.415 -6.778 1.00 96.94 264 LEU A O 1
ATOM 2134 N N . LEU A 1 265 ? 12.405 -14.412 -4.813 1.00 96.31 265 LEU A N 1
ATOM 2135 C CA . LEU A 1 265 ? 13.239 -13.230 -5.030 1.00 96.31 265 LEU A CA 1
ATOM 2136 C C . LEU A 1 265 ? 14.700 -13.427 -4.581 1.00 96.31 265 LEU A C 1
ATOM 2138 O O . LEU A 1 265 ? 15.492 -12.496 -4.708 1.00 96.31 265 LEU A O 1
ATOM 2142 N N . GLY A 1 266 ? 15.066 -14.605 -4.065 1.00 96.31 266 GLY A N 1
ATOM 2143 C CA . GLY A 1 266 ? 16.430 -14.939 -3.646 1.00 96.31 266 GLY A CA 1
ATOM 2144 C C . GLY A 1 266 ? 16.808 -14.492 -2.229 1.00 96.31 266 GLY A C 1
ATOM 2145 O O . GLY A 1 266 ? 17.992 -14.448 -1.898 1.00 96.31 266 GLY A O 1
ATOM 2146 N N . TYR A 1 267 ? 15.836 -14.162 -1.376 1.00 97.38 267 TYR A N 1
ATOM 2147 C CA . TYR A 1 267 ? 16.061 -13.766 0.016 1.00 97.38 267 TYR A CA 1
ATOM 2148 C C . TYR A 1 267 ? 15.748 -14.917 0.975 1.00 97.38 267 TYR A C 1
ATOM 2150 O O . TYR A 1 267 ? 14.705 -15.556 0.885 1.00 97.38 267 TYR A O 1
ATOM 2158 N N . SER A 1 268 ? 16.595 -15.114 1.989 1.00 97.38 268 SER A N 1
ATOM 2159 C CA . SER A 1 268 ? 16.413 -16.179 2.992 1.00 97.38 268 SER A CA 1
ATOM 2160 C C . SER A 1 268 ? 15.226 -15.971 3.940 1.00 97.38 268 SER A C 1
ATOM 2162 O O . SER A 1 268 ? 14.839 -16.886 4.661 1.00 97.38 268 SER A O 1
ATOM 2164 N N . SER A 1 269 ? 14.654 -14.765 3.982 1.00 97.81 269 SER A N 1
ATOM 2165 C CA . SER A 1 269 ? 13.418 -14.481 4.709 1.00 97.81 269 SER A CA 1
ATOM 2166 C C . SER A 1 269 ? 12.753 -13.211 4.187 1.00 97.81 269 SER A C 1
ATOM 2168 O O . SER A 1 269 ? 13.406 -12.334 3.615 1.00 97.81 269 SER A O 1
ATOM 2170 N N . HIS A 1 270 ? 11.456 -13.059 4.468 1.00 97.56 270 HIS A N 1
ATOM 2171 C CA . HIS A 1 270 ? 10.755 -11.799 4.219 1.00 97.56 270 HIS A CA 1
ATOM 2172 C C . HIS A 1 270 ? 11.390 -10.621 4.976 1.00 97.56 270 HIS A C 1
ATOM 2174 O O . HIS A 1 270 ? 11.450 -9.518 4.444 1.00 97.56 270 HIS A O 1
ATOM 2180 N N . ALA A 1 271 ? 11.908 -10.850 6.187 1.00 98.00 271 ALA A N 1
ATOM 2181 C CA . ALA A 1 271 ? 12.596 -9.815 6.956 1.00 98.00 271 ALA A CA 1
ATOM 2182 C C . ALA A 1 271 ? 13.862 -9.322 6.236 1.00 98.00 271 ALA A C 1
ATOM 2184 O O . ALA A 1 271 ? 14.053 -8.117 6.108 1.00 98.00 271 ALA A O 1
ATOM 2185 N N . ASN A 1 272 ? 14.673 -10.233 5.688 1.00 97.31 272 ASN A N 1
ATOM 2186 C CA . ASN A 1 272 ? 15.862 -9.866 4.911 1.00 97.31 272 ASN A CA 1
ATOM 2187 C C . ASN A 1 272 ? 15.496 -9.124 3.622 1.00 97.31 272 ASN A C 1
ATOM 2189 O O . ASN A 1 272 ? 16.157 -8.152 3.277 1.00 97.31 272 ASN A O 1
ATOM 2193 N N . TYR A 1 273 ? 14.405 -9.519 2.957 1.00 96.38 273 TYR A N 1
ATOM 2194 C CA . TYR A 1 273 ? 13.857 -8.745 1.843 1.00 96.38 273 TYR A CA 1
ATOM 2195 C C . TYR A 1 273 ? 13.464 -7.321 2.271 1.00 96.38 273 TYR A C 1
ATOM 2197 O O . TYR A 1 273 ? 13.715 -6.371 1.538 1.00 96.38 273 TYR A O 1
ATOM 2205 N N . VAL A 1 274 ? 12.850 -7.127 3.440 1.00 96.06 274 VAL A N 1
ATOM 2206 C CA . VAL A 1 274 ? 12.409 -5.795 3.900 1.00 96.06 274 VAL A CA 1
ATOM 2207 C C . VAL A 1 274 ? 13.572 -4.900 4.356 1.00 96.06 274 VAL A C 1
ATOM 2209 O O . VAL A 1 274 ? 13.482 -3.688 4.176 1.00 96.06 274 VAL A O 1
ATOM 2212 N N . LEU A 1 275 ? 14.640 -5.465 4.929 1.00 95.19 275 LEU A N 1
ATOM 2213 C CA . LEU A 1 275 ? 15.741 -4.719 5.566 1.00 95.19 275 LEU A CA 1
ATOM 2214 C C . LEU A 1 275 ? 16.894 -4.294 4.630 1.00 95.19 275 LEU A C 1
ATOM 2216 O O . LEU A 1 275 ? 17.783 -3.570 5.075 1.00 95.19 275 LEU A O 1
ATOM 2220 N N . GLU A 1 276 ? 16.899 -4.739 3.373 1.00 88.62 276 GLU A N 1
ATOM 2221 C CA . GLU A 1 276 ? 17.904 -4.391 2.343 1.00 88.62 276 GLU A CA 1
ATOM 2222 C C . GLU A 1 276 ? 17.790 -2.952 1.794 1.00 88.62 276 GLU A C 1
ATOM 2224 O O . GLU A 1 276 ? 18.852 -2.314 1.569 1.00 88.62 276 GLU A O 1
#

Radius of gyration: 26.61 Å; chains: 1; bounding box: 66×52×84 Å

pLDDT: mean 91.11, std 14.15, range [29.92, 98.69]

Secondary structure (DSSP, 8-state):
-PPP--PPPPPP--S-S--------HHHHHHHHHHHHHHHHHHHHHHHHS-GGG--IIIIIIHHHHHHHHHHHHHHHHHTHHHH-S-HHHHHHHHHHHHHHHHHHHHHHT-HHHHHHHHHHHHH-SSS--HHHHHHHHHHHHHHHTTTTTS-HHHHHHHHHHHHHHHHHHHHHHHHHHS---EEEE-TGGGTTS-HHHHHTSPBPTTSPEEEESSHHHHHHHHHH---HHHHHHHHHHHTTTTHHHHHHHHHHHHHHHHHHHHHTT-SSHHHHHH-